Protein AF-A0A1S3IPX0-F1 (afdb_monomer)

Organism: Lingula anatina (NCBI:txid7574)

Foldseek 3Di:
DVVVVVVVVVVVVVVVVVVVVVVVVCVVPPPPDDDDDDDQADADDPPQPDPVVVVVVPDPADAADWDWADQFQPPFTWIWGWDAHPQWWIKIWIWGRDPDSPPPPDPDHHHIDTPAMDTDPFTDDPPDDPLRGWHWAEKDKDFLADDDDPVDGTGIWIWTATPQGKIWIAHPRRDTPDIDRDDGCVPVRPQKDWPHKYKDWACDDPDVPGSTDIDIDTDIDTPCPVVVVVVVVVVVPPD

Structure (mmCIF, N/CA/C/O backbone):
data_AF-A0A1S3IPX0-F1
#
_entry.id   AF-A0A1S3IPX0-F1
#
loop_
_atom_site.group_PDB
_atom_site.id
_atom_site.type_symbol
_atom_site.label_atom_id
_atom_site.label_alt_id
_atom_site.label_comp_id
_atom_site.label_asym_id
_atom_site.label_entity_id
_atom_site.label_seq_id
_atom_site.pdbx_PDB_ins_code
_atom_site.Cartn_x
_atom_site.Cartn_y
_atom_site.Cartn_z
_atom_site.occupancy
_atom_site.B_iso_or_equiv
_atom_site.auth_seq_id
_atom_site.auth_comp_id
_atom_site.auth_asym_id
_atom_site.auth_atom_id
_atom_site.pdbx_PDB_model_num
ATOM 1 N N . MET A 1 1 ? -66.872 23.534 -40.979 1.00 47.75 1 MET A N 1
ATOM 2 C CA . MET A 1 1 ? -66.062 24.351 -40.040 1.00 47.75 1 MET A CA 1
ATOM 3 C C . MET A 1 1 ? -66.130 23.905 -38.569 1.00 47.75 1 MET A C 1
ATOM 5 O O . MET A 1 1 ? -65.180 24.191 -37.859 1.00 47.75 1 MET A O 1
ATOM 9 N N . LYS A 1 2 ? -67.154 23.167 -38.094 1.00 52.28 2 LYS A N 1
ATOM 10 C CA . LYS A 1 2 ? -67.216 22.680 -36.691 1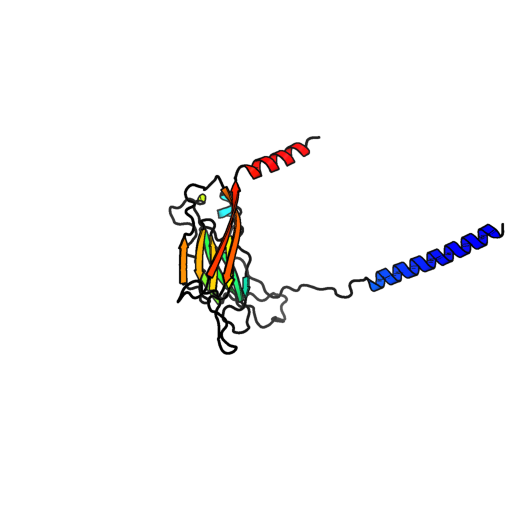.00 52.28 2 LYS A CA 1
ATOM 11 C C . LYS A 1 2 ? -66.205 21.570 -36.326 1.00 52.28 2 LYS A C 1
ATOM 13 O O . LYS A 1 2 ? -65.631 21.617 -35.249 1.00 52.28 2 LYS A O 1
ATOM 18 N N . ALA A 1 3 ? -65.907 20.642 -37.240 1.00 54.06 3 ALA A N 1
ATOM 19 C CA . ALA A 1 3 ? -65.039 19.484 -36.960 1.00 54.06 3 ALA A CA 1
ATOM 20 C C . ALA A 1 3 ? -63.542 19.821 -36.743 1.00 54.06 3 ALA A C 1
ATOM 22 O O . ALA A 1 3 ? -62.812 19.062 -36.110 1.00 54.06 3 ALA A O 1
ATOM 23 N N . ILE A 1 4 ? -63.080 20.977 -37.236 1.00 52.59 4 ILE A N 1
ATOM 24 C CA . ILE A 1 4 ? -61.683 21.427 -37.085 1.00 52.59 4 ILE A CA 1
ATOM 25 C C . ILE A 1 4 ? -61.478 22.095 -35.710 1.00 52.59 4 ILE A C 1
ATOM 27 O O . ILE A 1 4 ? -60.405 22.000 -35.122 1.00 52.59 4 ILE A O 1
ATOM 31 N N . GLY A 1 5 ? -62.522 22.718 -35.147 1.00 53.56 5 GLY A N 1
ATOM 32 C CA . GLY A 1 5 ? -62.473 23.343 -33.820 1.00 53.56 5 GLY A CA 1
ATOM 33 C C . GLY A 1 5 ? -62.418 22.331 -32.669 1.00 53.56 5 GLY A C 1
ATOM 34 O O . GLY A 1 5 ?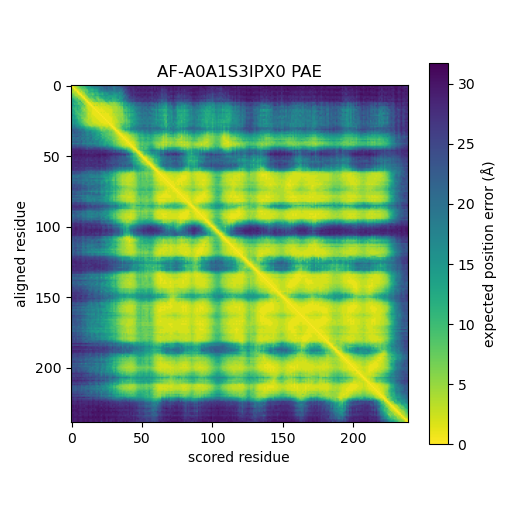 -61.662 22.528 -31.720 1.00 53.56 5 GLY A O 1
ATOM 35 N N . GLU A 1 6 ? -63.153 21.221 -32.777 1.00 55.00 6 GLU A N 1
ATOM 36 C CA . GLU A 1 6 ? -63.166 20.156 -31.757 1.00 55.00 6 GLU A CA 1
ATOM 37 C C . GLU A 1 6 ? -61.861 19.340 -31.741 1.00 55.00 6 GLU A C 1
ATOM 39 O O . GLU A 1 6 ? -61.343 18.982 -30.679 1.00 55.00 6 GLU A O 1
ATOM 44 N N . THR A 1 7 ? -61.263 19.107 -32.912 1.00 54.00 7 THR A N 1
ATOM 45 C CA . THR A 1 7 ? -59.950 18.452 -33.030 1.00 54.00 7 THR A CA 1
ATOM 46 C C . THR A 1 7 ? -58.815 19.351 -32.524 1.00 54.00 7 THR A C 1
ATOM 48 O O . THR A 1 7 ? -57.941 18.880 -31.801 1.00 54.00 7 THR A O 1
ATOM 51 N N . LEU A 1 8 ? -58.863 20.666 -32.772 1.00 52.28 8 LEU A N 1
ATOM 52 C CA . LEU A 1 8 ? -57.914 21.630 -32.189 1.00 52.28 8 LEU A CA 1
ATOM 53 C C . LEU A 1 8 ? -58.044 21.771 -30.661 1.00 52.28 8 LEU A C 1
ATOM 55 O O . LEU A 1 8 ? -57.029 21.910 -29.975 1.00 52.28 8 LEU A O 1
ATOM 59 N N . GLN A 1 9 ? -59.261 21.719 -30.105 1.00 58.41 9 GLN A N 1
ATOM 60 C CA . GLN A 1 9 ? -59.466 21.752 -28.649 1.00 58.41 9 GLN A CA 1
ATOM 61 C C . GLN A 1 9 ? -58.951 20.485 -27.959 1.00 58.41 9 GLN A C 1
ATOM 63 O O . GLN A 1 9 ? -58.259 20.573 -26.946 1.00 58.41 9 GLN A O 1
ATOM 68 N N . THR A 1 10 ? -59.225 19.307 -28.518 1.00 58.94 10 THR A N 1
ATOM 69 C CA . THR A 1 10 ? -58.768 18.032 -27.940 1.00 58.94 10 THR A CA 1
ATOM 70 C C . THR A 1 10 ? -57.251 17.848 -28.033 1.00 58.94 10 THR A C 1
ATOM 72 O O . THR A 1 10 ? -56.647 17.330 -27.091 1.00 58.94 10 THR A O 1
ATOM 75 N N . VAL A 1 11 ? -56.607 18.336 -29.102 1.00 60.22 11 VAL A N 1
ATOM 76 C CA . VAL A 1 11 ? -55.137 18.361 -29.226 1.00 60.22 11 VAL A CA 1
ATOM 77 C C . VAL A 1 11 ? -54.505 19.327 -28.216 1.00 60.22 11 VAL A C 1
ATOM 79 O O . VAL A 1 11 ? -53.510 18.970 -27.585 1.00 60.22 11 VAL A O 1
ATOM 82 N N . LYS A 1 12 ? -55.109 20.501 -27.973 1.00 68.06 12 LYS A N 1
ATOM 83 C CA . LYS A 1 12 ? -54.646 21.435 -26.928 1.00 68.06 12 LYS A CA 1
ATOM 84 C C . LYS A 1 12 ? -54.716 20.830 -25.526 1.00 68.06 12 LYS A C 1
ATOM 86 O O . LYS A 1 12 ? -53.762 20.963 -24.769 1.00 68.06 12 LYS A O 1
ATOM 91 N N . VAL A 1 13 ? -55.807 20.143 -25.182 1.00 74.69 13 VAL A N 1
ATOM 92 C CA . VAL A 1 13 ? -55.977 19.551 -23.841 1.00 74.69 13 VAL A CA 1
ATOM 93 C C . VAL A 1 13 ? -55.023 18.375 -23.621 1.00 74.69 13 VAL A C 1
ATOM 95 O O . VAL A 1 13 ? -54.378 18.305 -22.576 1.00 74.69 13 VAL A O 1
ATOM 98 N N . LYS A 1 14 ? -54.863 17.488 -24.615 1.00 75.06 14 LYS A N 1
ATOM 99 C CA . LYS A 1 14 ? -53.893 16.383 -24.536 1.00 75.06 14 LYS A CA 1
ATOM 100 C C . LYS A 1 14 ? -52.456 16.896 -24.433 1.00 75.06 14 LYS A C 1
ATOM 102 O O . LYS A 1 14 ? -51.713 16.410 -23.592 1.00 75.06 14 LYS A O 1
ATOM 107 N N 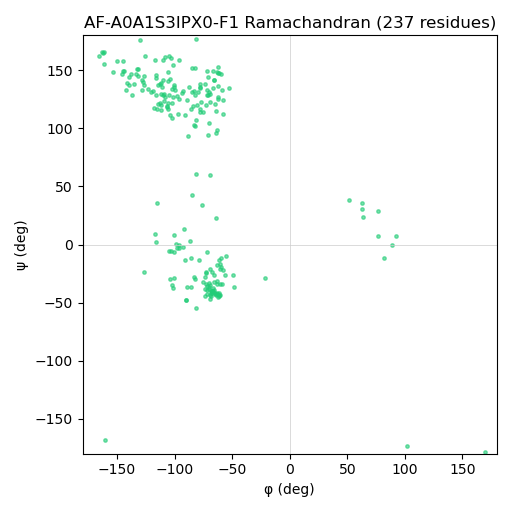. GLY A 1 15 ? -52.091 17.916 -25.215 1.00 78.81 15 GLY A N 1
ATOM 108 C CA . GLY A 1 15 ? -50.760 18.527 -25.162 1.00 78.81 15 GLY A CA 1
ATOM 109 C C . GLY A 1 15 ? -50.438 19.153 -23.802 1.00 78.81 15 GLY A C 1
ATOM 110 O O . GLY A 1 15 ? -49.347 18.944 -23.280 1.00 78.81 15 GLY A O 1
ATOM 111 N N . VAL A 1 16 ? -51.400 19.854 -23.189 1.00 83.56 16 VAL A N 1
ATOM 112 C CA . VAL A 1 16 ? -51.246 20.428 -21.839 1.00 83.56 16 VAL A CA 1
ATOM 113 C C . VAL A 1 16 ? -51.126 19.332 -20.778 1.00 83.56 16 VAL A C 1
ATOM 115 O O . VAL A 1 16 ? -50.291 19.445 -19.883 1.00 83.56 16 VAL A O 1
ATOM 118 N N . ALA A 1 17 ? -51.898 18.248 -20.894 1.00 86.12 17 ALA A N 1
ATOM 119 C CA . ALA A 1 17 ? -51.808 17.114 -19.976 1.00 86.12 17 ALA A CA 1
ATOM 120 C C . ALA A 1 17 ? -50.453 16.394 -20.074 1.00 86.12 17 ALA A C 1
ATOM 122 O O . ALA A 1 17 ? -49.855 16.073 -19.049 1.00 86.12 17 ALA A O 1
ATOM 123 N N . THR A 1 18 ? -49.929 16.189 -21.288 1.00 87.56 18 THR A N 1
ATOM 124 C CA . THR A 1 18 ? -48.598 15.602 -21.493 1.00 87.56 18 THR A CA 1
ATOM 125 C C . THR A 1 18 ? -47.495 16.511 -20.954 1.00 87.56 18 THR A C 1
ATOM 127 O O . THR A 1 18 ? -46.608 16.026 -20.262 1.00 87.56 18 THR A O 1
ATOM 130 N N . LEU A 1 19 ? -47.573 17.827 -21.184 1.00 89.88 19 LEU A N 1
ATOM 131 C CA . LEU A 1 19 ? -46.636 18.800 -20.605 1.00 89.88 19 LEU A CA 1
ATOM 132 C C . LEU A 1 19 ? -46.667 18.792 -19.073 1.00 89.88 19 LEU A C 1
ATOM 134 O O . LEU A 1 19 ? -45.612 18.791 -18.441 1.00 89.88 19 LEU A O 1
ATOM 138 N N . GLY A 1 20 ? -47.861 18.736 -18.478 1.00 92.50 20 GLY A N 1
ATOM 139 C CA . GLY A 1 20 ? -48.031 18.621 -17.031 1.00 92.50 20 GLY A CA 1
ATOM 140 C C . GLY A 1 20 ? -47.423 17.333 -16.475 1.00 92.50 20 GLY A C 1
ATOM 141 O O . GLY A 1 20 ? -46.704 17.377 -15.480 1.00 92.50 20 GLY A O 1
ATOM 142 N N . LEU A 1 21 ? -47.639 16.200 -17.151 1.00 93.25 21 LEU A N 1
ATOM 143 C CA . LEU A 1 21 ? -47.045 14.918 -16.774 1.00 93.25 21 LEU A CA 1
ATOM 144 C C . LEU A 1 21 ? -45.515 14.944 -16.899 1.00 93.25 21 LEU A C 1
ATOM 146 O O . LEU A 1 21 ? -44.827 14.493 -15.990 1.00 93.25 21 LEU A O 1
ATOM 150 N N . CYS A 1 22 ? -44.972 15.517 -17.976 1.00 91.75 22 CYS A N 1
ATOM 151 C CA . CYS A 1 22 ? -43.528 15.664 -18.160 1.00 91.75 22 CYS A CA 1
ATOM 152 C C . CYS A 1 22 ? -42.892 16.557 -17.086 1.00 91.75 22 CYS A C 1
ATOM 154 O O . CYS A 1 22 ? -41.836 16.208 -16.566 1.00 91.75 22 CYS A O 1
ATOM 156 N N . LEU A 1 23 ? -43.531 17.671 -16.712 1.00 92.19 23 LEU A N 1
ATOM 157 C CA . LEU A 1 23 ? -43.053 18.542 -15.631 1.00 92.19 23 LEU A CA 1
ATOM 158 C C . LEU A 1 23 ? -43.102 17.846 -14.269 1.00 92.19 23 LEU A C 1
ATOM 160 O O . LEU A 1 23 ? -42.177 17.988 -13.472 1.00 92.19 23 LEU A O 1
ATOM 164 N N . LEU A 1 24 ? -44.152 17.066 -14.014 1.00 92.88 24 LEU A N 1
ATOM 165 C CA . LEU A 1 24 ? -44.304 16.313 -12.774 1.00 92.88 24 LEU A CA 1
ATOM 166 C C . LEU A 1 24 ? -43.258 15.195 -12.675 1.00 92.88 24 LEU A C 1
ATOM 168 O O . LEU A 1 24 ? -42.625 15.043 -11.635 1.00 92.88 24 LEU A O 1
ATOM 172 N N . ILE A 1 25 ? -42.997 14.483 -13.773 1.00 90.88 25 ILE A N 1
ATOM 173 C CA . ILE A 1 25 ? -41.913 13.497 -13.863 1.00 90.88 25 ILE A CA 1
ATOM 174 C C . ILE A 1 25 ? -40.547 14.172 -13.671 1.00 90.88 25 ILE A C 1
ATOM 176 O O . ILE A 1 25 ? -39.742 13.676 -12.891 1.00 90.88 25 ILE A O 1
ATOM 180 N N . ALA A 1 26 ? -40.286 15.315 -14.312 1.00 89.12 26 ALA A N 1
ATOM 181 C CA . ALA A 1 26 ? -39.026 16.046 -14.154 1.00 89.12 26 ALA A CA 1
ATOM 182 C C . ALA A 1 26 ? -38.807 16.548 -12.716 1.00 89.12 26 ALA A C 1
ATOM 184 O O . ALA A 1 26 ? -37.678 16.571 -12.231 1.00 89.12 26 ALA A O 1
ATOM 185 N N . PHE A 1 27 ? -39.881 16.923 -12.021 1.00 87.81 27 PHE A N 1
ATOM 186 C CA . PHE A 1 27 ? -39.827 17.319 -10.618 1.00 87.81 27 PHE A CA 1
ATOM 187 C C . PHE A 1 27 ? -39.583 16.123 -9.686 1.00 87.81 27 PHE A C 1
ATOM 189 O O . PHE A 1 27 ? -38.766 16.224 -8.776 1.00 87.81 27 PHE A O 1
ATOM 196 N N . LEU A 1 28 ? -40.246 14.986 -9.931 1.00 87.56 28 LEU A N 1
ATOM 197 C CA . LEU A 1 28 ? -40.064 13.758 -9.147 1.00 87.56 28 LEU A CA 1
ATOM 198 C C . LEU A 1 28 ? -38.697 13.100 -9.375 1.00 87.56 28 LEU A C 1
ATOM 200 O O . LEU A 1 28 ? -38.146 12.519 -8.448 1.00 87.56 28 LEU A O 1
ATOM 204 N N . LEU A 1 29 ? -38.147 13.204 -10.588 1.00 86.88 29 LEU A N 1
ATOM 205 C CA . LEU A 1 29 ? -36.812 12.709 -10.941 1.00 86.88 29 LEU A CA 1
ATOM 206 C C . LEU A 1 29 ? -35.700 13.721 -10.643 1.00 86.88 29 LEU A C 1
ATOM 208 O O . LEU A 1 29 ? -34.538 13.460 -10.960 1.00 86.88 29 LEU A O 1
ATOM 212 N N . ARG A 1 30 ? -36.019 14.880 -10.050 1.00 83.88 30 ARG A N 1
ATOM 213 C CA . ARG A 1 30 ? -34.985 15.806 -9.597 1.00 83.88 30 ARG A CA 1
ATOM 214 C C . ARG A 1 30 ? -34.161 15.091 -8.521 1.00 83.88 30 ARG A C 1
ATOM 216 O O . ARG A 1 30 ? -34.756 14.615 -7.554 1.00 83.88 30 ARG A O 1
ATOM 223 N N . PRO A 1 31 ? -32.824 15.028 -8.644 1.00 78.94 31 PRO A N 1
ATOM 224 C CA . PRO A 1 31 ? -31.993 14.481 -7.581 1.00 78.94 31 PRO A CA 1
ATOM 225 C C . PRO A 1 31 ? -32.250 15.296 -6.309 1.00 78.94 31 PRO A C 1
ATOM 227 O O . PRO A 1 31 ? -31.983 16.499 -6.273 1.00 78.94 31 PRO A O 1
ATOM 230 N N . GLN A 1 32 ? -32.869 14.658 -5.313 1.00 69.81 32 GLN A N 1
ATOM 231 C CA . GLN A 1 32 ? -33.196 15.289 -4.032 1.00 69.81 32 GLN A CA 1
ATOM 232 C C . GLN A 1 32 ? -31.944 15.470 -3.175 1.00 69.81 32 GLN A C 1
ATOM 234 O O . GLN A 1 32 ? -31.847 16.442 -2.429 1.00 69.81 32 GLN A O 1
ATOM 239 N N . ASP A 1 33 ? -30.961 14.595 -3.369 1.00 79.62 33 ASP A N 1
ATOM 240 C CA . ASP A 1 33 ? -29.729 14.596 -2.603 1.00 79.62 33 ASP A CA 1
ATOM 241 C C . ASP A 1 33 ? -28.590 15.170 -3.443 1.00 79.62 33 ASP A C 1
ATOM 243 O O . ASP A 1 33 ? -28.140 14.585 -4.431 1.00 79.62 33 ASP A O 1
ATOM 247 N N . SER A 1 34 ? -28.118 16.352 -3.049 1.00 79.00 34 SER A N 1
ATOM 248 C CA . SER A 1 34 ? -26.842 16.884 -3.515 1.00 79.00 34 SER A CA 1
ATOM 249 C C . SER A 1 34 ? -25.779 16.582 -2.468 1.00 79.00 34 SER A C 1
ATOM 251 O O . SER A 1 34 ? -25.792 17.163 -1.381 1.00 79.00 34 SER A O 1
ATOM 253 N N . TYR A 1 35 ? -24.836 15.707 -2.796 1.00 81.25 35 TYR A N 1
ATOM 254 C CA . TYR A 1 35 ? -23.657 15.498 -1.965 1.00 81.25 35 TYR A CA 1
ATOM 255 C C . TYR A 1 35 ? -22.630 16.582 -2.274 1.00 81.25 35 TYR A C 1
ATOM 257 O O . TYR A 1 35 ? -22.282 16.814 -3.433 1.00 81.25 35 TYR A O 1
ATOM 265 N N . LYS A 1 36 ? -22.133 17.251 -1.233 1.00 82.31 36 LYS A N 1
ATOM 266 C CA . LYS A 1 36 ? -21.005 18.172 -1.348 1.00 82.31 36 LYS A CA 1
ATOM 267 C C . LYS A 1 36 ? -19.822 17.564 -0.616 1.00 82.31 36 LYS A C 1
ATOM 269 O O . LYS A 1 36 ? -19.867 17.398 0.597 1.00 82.31 36 LYS A O 1
ATOM 274 N N . LEU A 1 37 ? -18.773 17.244 -1.363 1.00 83.88 37 LEU A N 1
ATOM 275 C CA . LEU A 1 37 ? -17.505 16.844 -0.771 1.00 83.88 37 LEU A CA 1
ATOM 276 C C . LEU A 1 37 ? -16.858 18.080 -0.146 1.00 83.88 37 LEU A C 1
ATOM 278 O O . LEU A 1 37 ? -16.755 19.129 -0.787 1.00 83.88 37 LEU A O 1
ATOM 282 N N . GLN A 1 38 ? -16.459 17.959 1.115 1.00 81.12 38 GLN A N 1
ATOM 283 C CA . GLN A 1 38 ? -15.690 18.977 1.814 1.00 81.12 38 GLN A CA 1
ATOM 284 C C . GLN A 1 38 ? -14.328 18.387 2.170 1.00 81.12 38 GLN A C 1
ATOM 286 O O . GLN A 1 38 ? -14.277 17.287 2.724 1.00 81.12 38 GLN A O 1
ATOM 291 N N . PRO A 1 39 ? -13.227 19.076 1.834 1.00 82.44 39 PRO A N 1
ATOM 292 C CA . PRO A 1 39 ? -11.911 18.635 2.260 1.00 82.44 39 PRO A CA 1
ATOM 293 C C . PRO A 1 39 ? -11.841 18.653 3.790 1.00 82.44 39 PRO A C 1
ATOM 295 O O . PRO A 1 39 ? -12.314 19.597 4.420 1.00 82.44 39 PRO A O 1
ATOM 298 N N . SER A 1 40 ? -11.273 17.597 4.375 1.00 80.88 40 SER A N 1
ATOM 299 C CA . SER A 1 40 ? -11.191 17.439 5.834 1.00 80.88 40 SER A CA 1
ATOM 300 C C . SER A 1 40 ? -9.802 17.726 6.392 1.00 80.88 40 SER A C 1
ATOM 302 O O . SER A 1 40 ? -9.699 18.131 7.542 1.00 80.88 40 SER A O 1
ATOM 304 N N . TRP A 1 41 ? -8.750 17.488 5.612 1.00 85.50 41 TRP A N 1
ATOM 305 C CA . TRP A 1 41 ? -7.352 17.677 5.991 1.00 85.50 41 TRP A CA 1
ATOM 306 C C . TRP A 1 41 ? -6.492 17.748 4.728 1.00 85.50 41 TRP A C 1
ATOM 308 O O . TRP A 1 41 ? -6.951 17.406 3.634 1.00 85.50 41 TRP A O 1
ATOM 318 N N . VAL A 1 42 ? -5.255 18.214 4.875 1.00 85.25 42 VAL A N 1
ATOM 319 C CA . VAL A 1 42 ? -4.279 18.316 3.789 1.00 85.25 42 VAL A CA 1
ATOM 320 C C . VAL A 1 42 ? -2.939 17.723 4.221 1.00 85.25 42 VAL A C 1
ATOM 322 O O . VAL A 1 42 ? -2.544 17.823 5.381 1.00 85.25 42 VAL A O 1
ATOM 325 N N . LYS A 1 43 ? -2.232 17.096 3.281 1.00 83.94 43 LYS A N 1
ATOM 326 C CA . LYS A 1 43 ? -0.818 16.756 3.431 1.00 83.94 43 LYS A CA 1
ATOM 327 C C . LYS A 1 43 ? -0.039 17.569 2.418 1.00 83.94 43 LYS A C 1
ATOM 329 O O . LYS A 1 43 ? -0.301 17.460 1.221 1.00 83.94 43 LYS A O 1
ATOM 334 N N . GLU A 1 44 ? 0.890 18.381 2.899 1.00 76.00 44 GLU A N 1
ATOM 335 C CA . GLU A 1 44 ? 1.832 19.042 2.009 1.00 76.00 44 GLU A CA 1
ATOM 336 C C . GLU A 1 44 ? 2.818 18.006 1.486 1.00 76.00 44 GLU A C 1
ATOM 338 O O . GLU A 1 44 ? 3.340 17.171 2.227 1.00 76.00 44 GLU A O 1
ATOM 343 N N . ARG A 1 45 ? 3.025 18.044 0.178 1.00 67.88 45 ARG A N 1
ATOM 344 C CA . ARG A 1 45 ? 4.079 17.297 -0.486 1.00 67.88 45 ARG A CA 1
ATOM 345 C C . ARG A 1 45 ? 5.355 18.125 -0.359 1.00 67.88 45 ARG A C 1
ATOM 347 O O . ARG A 1 45 ? 5.293 19.330 -0.597 1.00 67.88 45 ARG A O 1
ATOM 354 N N . SER A 1 46 ? 6.478 17.537 0.048 1.00 58.25 46 SER A N 1
ATOM 355 C CA . SER A 1 46 ? 7.707 18.316 0.222 1.00 58.25 46 SER A CA 1
ATOM 356 C C . SER A 1 46 ? 8.153 18.852 -1.141 1.00 58.25 46 SER A C 1
ATOM 358 O O . SER A 1 46 ? 8.397 18.082 -2.062 1.00 58.25 46 SER A O 1
ATOM 360 N N . GLU A 1 47 ? 8.272 20.173 -1.295 1.00 49.78 47 GLU A N 1
ATOM 361 C CA . GLU A 1 47 ? 8.623 20.828 -2.571 1.00 49.78 47 GLU A CA 1
ATOM 362 C C . GLU A 1 47 ? 10.008 20.426 -3.122 1.00 49.78 47 GLU A C 1
ATOM 364 O O . GLU A 1 47 ? 10.297 20.663 -4.291 1.00 49.78 47 GLU A O 1
ATOM 369 N N . SER A 1 48 ? 10.862 19.773 -2.321 1.00 48.97 48 SER A N 1
ATOM 370 C CA . SER A 1 48 ? 12.138 19.205 -2.800 1.00 48.97 48 SER A CA 1
ATOM 371 C C . SER A 1 48 ? 11.976 17.956 -3.685 1.00 48.97 48 SER A C 1
ATOM 373 O O . SER A 1 48 ? 12.956 17.448 -4.227 1.00 48.97 48 SER A O 1
ATOM 375 N N . GLU A 1 49 ? 10.748 17.449 -3.813 1.00 48.88 49 GLU A N 1
ATOM 376 C CA . GLU A 1 49 ? 10.344 16.290 -4.613 1.00 48.88 49 GLU A CA 1
ATOM 377 C C . GLU A 1 49 ? 10.075 16.666 -6.080 1.00 48.88 49 GLU A C 1
ATOM 379 O O . GLU A 1 49 ? 9.074 16.247 -6.669 1.00 48.88 49 GLU A O 1
ATOM 384 N N . THR A 1 50 ? 10.917 17.503 -6.692 1.00 47.28 50 THR A N 1
ATOM 385 C CA . THR A 1 50 ? 10.718 17.850 -8.095 1.00 47.28 50 THR A CA 1
ATOM 386 C C . THR A 1 50 ? 10.869 16.605 -8.967 1.00 47.28 50 THR A C 1
ATOM 388 O O . THR A 1 50 ? 11.941 16.022 -9.124 1.00 47.28 50 THR A O 1
ATOM 391 N N . GLN A 1 51 ? 9.738 16.262 -9.580 1.00 49.75 51 GLN A N 1
ATOM 392 C CA . GLN A 1 51 ? 9.524 15.578 -10.851 1.00 49.75 51 GLN A CA 1
ATOM 393 C C . GLN A 1 51 ? 10.722 15.639 -11.840 1.00 49.75 51 GLN A C 1
ATOM 395 O O . GLN A 1 51 ? 10.942 14.691 -12.588 1.00 49.75 51 GLN A O 1
ATOM 400 N N . GLU A 1 52 ? 11.550 16.690 -11.792 1.00 50.53 52 GLU A N 1
ATOM 401 C CA . GLU A 1 52 ? 12.797 16.879 -12.549 1.00 50.53 52 GLU A CA 1
ATOM 402 C C . GLU A 1 52 ? 13.765 15.677 -12.525 1.00 50.53 52 GLU A C 1
ATOM 404 O O . GLU A 1 52 ? 14.375 15.378 -13.554 1.00 50.53 52 GLU A O 1
ATOM 409 N N . ASP A 1 53 ? 13.882 14.940 -11.411 1.00 52.44 53 ASP A N 1
ATOM 410 C CA . ASP A 1 53 ? 14.767 13.761 -11.332 1.00 52.44 53 ASP A CA 1
ATOM 411 C C . ASP A 1 53 ? 14.221 12.543 -12.115 1.00 52.44 53 ASP A C 1
ATOM 413 O O . ASP A 1 53 ? 15.001 11.685 -12.537 1.00 52.44 53 ASP A O 1
ATOM 417 N N . PHE A 1 54 ? 12.900 12.451 -12.328 1.00 52.50 54 PHE A N 1
ATOM 418 C CA . PHE A 1 54 ? 12.240 11.342 -13.039 1.00 52.50 54 PHE A CA 1
ATOM 419 C C . PHE A 1 54 ? 11.851 11.699 -14.483 1.00 52.50 54 PHE A C 1
ATOM 421 O O . PHE A 1 54 ? 12.004 10.857 -15.374 1.00 52.50 54 PHE A O 1
ATOM 428 N N . ASP A 1 55 ? 11.457 12.949 -14.741 1.00 49.12 55 ASP A N 1
ATOM 429 C CA . ASP A 1 55 ? 11.169 13.480 -16.081 1.00 49.12 55 ASP A CA 1
ATOM 430 C C . ASP A 1 55 ? 12.396 13.404 -16.994 1.00 49.12 55 ASP A C 1
ATOM 432 O O . ASP A 1 55 ? 12.277 13.094 -18.180 1.00 49.12 55 ASP A O 1
ATOM 436 N N . ALA A 1 56 ? 13.600 13.584 -16.436 1.00 47.66 56 ALA A N 1
ATOM 437 C CA . ALA A 1 56 ? 14.858 13.422 -17.164 1.00 47.66 56 ALA A CA 1
ATOM 438 C C . ALA A 1 56 ? 15.057 12.005 -17.746 1.00 47.66 56 ALA A C 1
ATOM 440 O O . ALA A 1 56 ? 15.862 11.823 -18.663 1.00 47.66 56 ALA A O 1
ATOM 441 N N . TYR A 1 57 ? 14.334 11.003 -17.230 1.00 48.44 57 TYR A N 1
ATOM 442 C CA . TYR A 1 57 ? 14.441 9.603 -17.646 1.00 48.44 57 TYR A CA 1
ATOM 443 C C . TYR A 1 57 ? 13.168 9.039 -18.289 1.00 48.44 57 TYR A C 1
ATOM 445 O O . TYR A 1 57 ? 13.181 7.869 -18.672 1.00 48.44 57 TYR A O 1
ATOM 453 N N . ASN A 1 58 ? 12.115 9.850 -18.463 1.00 49.44 58 ASN A N 1
ATOM 454 C CA . ASN A 1 58 ? 10.860 9.458 -19.117 1.00 49.44 58 ASN A CA 1
ATOM 455 C C . ASN A 1 58 ? 10.251 8.160 -18.537 1.00 49.44 58 ASN A C 1
ATOM 457 O O . ASN A 1 58 ? 9.777 7.298 -19.278 1.00 49.44 58 ASN A O 1
ATOM 461 N N . ILE A 1 59 ? 10.341 7.979 -17.212 1.00 54.34 59 ILE A N 1
ATOM 462 C CA . ILE A 1 59 ? 9.748 6.835 -16.508 1.00 54.34 59 ILE A CA 1
ATOM 463 C C . ILE A 1 59 ? 8.472 7.327 -15.834 1.00 54.34 59 ILE A C 1
ATOM 465 O O . ILE A 1 59 ? 8.542 8.045 -14.839 1.00 54.34 59 ILE A O 1
ATOM 469 N N . ASP A 1 60 ? 7.319 6.912 -16.353 1.00 58.41 60 ASP A N 1
ATOM 470 C CA . ASP A 1 60 ? 6.036 7.130 -15.686 1.00 58.41 60 ASP A CA 1
ATOM 471 C C . ASP A 1 60 ? 5.956 6.215 -14.453 1.00 58.41 60 ASP A C 1
ATOM 473 O O . ASP A 1 60 ? 5.677 5.015 -14.542 1.00 58.41 60 ASP A O 1
ATOM 477 N N . ILE A 1 61 ? 6.335 6.750 -13.290 1.00 67.25 61 ILE A N 1
ATOM 478 C CA . ILE A 1 61 ? 6.261 6.029 -12.020 1.00 67.25 61 ILE A CA 1
ATOM 479 C C . ILE A 1 61 ? 4.888 6.267 -11.411 1.00 67.25 61 ILE A C 1
ATOM 481 O O . ILE A 1 61 ? 4.672 7.204 -10.640 1.00 67.25 61 ILE A O 1
ATOM 485 N N . GLN A 1 62 ? 3.970 5.354 -11.704 1.00 77.94 62 GLN A N 1
ATOM 486 C CA . GLN A 1 62 ? 2.701 5.298 -11.000 1.00 77.94 62 GLN A CA 1
ATOM 487 C C . GLN A 1 62 ? 2.879 4.532 -9.683 1.00 77.94 62 GLN A C 1
ATOM 489 O O . GLN A 1 62 ? 2.987 3.305 -9.656 1.00 77.94 62 GLN A O 1
ATOM 494 N N . LEU A 1 63 ? 2.944 5.275 -8.576 1.00 87.88 63 LEU A N 1
ATOM 495 C CA . LEU A 1 63 ? 2.948 4.694 -7.234 1.00 87.88 63 LEU A CA 1
ATOM 496 C C . LEU A 1 63 ? 1.593 4.028 -6.941 1.00 87.88 63 LEU A C 1
ATOM 498 O O . LEU A 1 63 ? 0.562 4.491 -7.439 1.00 87.88 63 LEU A O 1
ATOM 502 N N . PRO A 1 64 ? 1.564 2.959 -6.124 1.00 92.12 64 PRO A N 1
ATOM 503 C CA . PRO A 1 64 ? 0.310 2.331 -5.747 1.00 92.12 64 PRO A CA 1
ATOM 504 C C . PRO A 1 64 ? -0.587 3.324 -4.992 1.00 92.12 64 PRO A C 1
ATOM 506 O O . PRO A 1 64 ? -0.082 4.185 -4.263 1.00 92.12 64 PRO A O 1
ATOM 509 N N . PRO A 1 65 ? -1.918 3.206 -5.143 1.00 92.69 65 PRO A N 1
ATOM 510 C CA . PRO A 1 65 ? -2.851 4.080 -4.451 1.00 92.69 65 PRO A CA 1
ATOM 511 C C . PRO A 1 65 ? -2.728 3.921 -2.926 1.00 92.69 65 PRO A C 1
ATOM 513 O O . PRO A 1 65 ? -2.358 2.842 -2.448 1.00 92.69 65 PRO A O 1
ATOM 516 N N . PRO A 1 66 ? -3.061 4.968 -2.151 1.00 94.19 66 PRO A N 1
ATOM 517 C CA . PRO A 1 66 ? -3.079 4.876 -0.699 1.00 94.19 66 PRO A CA 1
ATOM 518 C C . PRO A 1 66 ? -4.120 3.852 -0.235 1.00 94.19 66 PRO A C 1
ATOM 520 O O . PRO A 1 66 ? -5.179 3.696 -0.848 1.00 94.19 66 PRO A O 1
ATOM 523 N N . VAL A 1 67 ? -3.829 3.178 0.873 1.00 95.69 67 VAL A N 1
ATOM 524 C CA . VAL A 1 67 ? -4.728 2.213 1.511 1.00 95.69 67 VAL A CA 1
ATOM 525 C C . VAL A 1 67 ? -5.235 2.811 2.814 1.00 95.69 67 VAL A C 1
ATOM 527 O O . VAL A 1 67 ? -4.447 3.284 3.626 1.00 95.69 67 VAL A O 1
ATOM 530 N N . ILE A 1 68 ? -6.552 2.792 3.011 1.00 95.25 68 ILE A N 1
ATOM 531 C CA . ILE A 1 68 ? -7.197 3.258 4.241 1.00 95.25 68 ILE A CA 1
ATOM 532 C C . ILE A 1 68 ? -7.666 2.028 5.002 1.00 95.25 68 ILE A C 1
ATOM 534 O O . ILE A 1 68 ? -8.475 1.258 4.481 1.00 95.25 68 ILE A O 1
ATOM 538 N N . THR A 1 69 ? -7.144 1.825 6.204 1.00 94.88 69 THR A N 1
ATOM 539 C CA . THR A 1 69 ? -7.474 0.651 7.008 1.00 94.88 69 THR A CA 1
ATOM 540 C C . THR A 1 69 ? -7.123 0.869 8.471 1.00 94.88 69 THR A C 1
ATOM 542 O O . THR A 1 69 ? -6.209 1.622 8.767 1.00 94.88 69 THR A O 1
ATOM 545 N N . ASP A 1 70 ? -7.798 0.149 9.358 1.00 94.50 70 ASP A N 1
ATOM 546 C CA . ASP A 1 70 ? -7.418 -0.010 10.761 1.00 94.50 70 ASP A CA 1
ATOM 547 C C . ASP A 1 70 ? -6.342 -1.109 10.878 1.00 94.50 70 ASP A C 1
ATOM 549 O O . ASP A 1 70 ? -6.624 -2.310 10.723 1.00 94.50 70 ASP A O 1
ATOM 553 N N . LEU A 1 71 ? -5.082 -0.698 11.038 1.00 94.88 71 LEU A N 1
ATOM 554 C CA . LEU A 1 71 ? -3.930 -1.604 11.098 1.00 94.88 71 LEU A CA 1
ATOM 555 C C . LEU A 1 71 ? -3.825 -2.336 12.439 1.00 94.88 71 LEU A C 1
ATOM 557 O O . LEU A 1 71 ? -3.350 -3.478 12.472 1.00 94.88 71 LEU A O 1
ATOM 561 N N . GLU A 1 72 ? -4.245 -1.696 13.530 1.00 92.50 72 GLU A N 1
ATOM 562 C CA . GLU A 1 72 ? -4.077 -2.198 14.899 1.00 92.50 72 GLU A CA 1
ATOM 563 C C . GLU A 1 72 ? -5.334 -2.851 15.483 1.00 92.50 72 GLU A C 1
ATOM 565 O O . GLU A 1 72 ? -5.255 -3.486 16.538 1.00 92.50 72 GLU A O 1
ATOM 570 N N . SER A 1 73 ? -6.455 -2.781 14.764 1.00 90.88 73 SER A N 1
ATOM 571 C CA . SER A 1 73 ? -7.779 -3.219 15.201 1.00 90.88 73 SER A CA 1
ATOM 572 C C . SER A 1 73 ? -8.301 -2.435 16.416 1.00 90.88 73 SER A C 1
ATOM 574 O O . SER A 1 73 ? -8.967 -3.020 17.278 1.00 90.88 73 SER A O 1
ATOM 576 N N . ASP A 1 74 ? -7.999 -1.136 16.505 1.00 89.75 74 ASP A N 1
ATOM 577 C CA . ASP A 1 74 ? -8.461 -0.239 17.578 1.00 89.75 74 ASP A CA 1
ATOM 578 C C . ASP A 1 74 ? -9.716 0.578 17.203 1.00 89.75 74 ASP A C 1
ATOM 580 O O . ASP A 1 74 ? -10.287 1.272 18.049 1.00 89.75 74 ASP A O 1
ATOM 584 N N . GLY A 1 75 ? -10.202 0.433 15.968 1.00 89.25 75 GLY A N 1
ATOM 585 C CA . GLY A 1 75 ? -11.359 1.140 15.426 1.00 89.25 75 GLY A CA 1
ATOM 586 C C . GLY A 1 75 ? -11.027 2.478 14.765 1.00 89.25 75 GLY A C 1
ATOM 587 O O . GLY A 1 75 ? -11.944 3.126 14.251 1.00 89.25 75 GLY A O 1
ATOM 588 N N . VAL A 1 76 ? -9.758 2.894 14.746 1.00 89.94 76 VAL A N 1
ATOM 589 C CA . VAL A 1 76 ? -9.296 4.110 14.074 1.00 89.94 76 VAL A CA 1
ATOM 590 C C . VAL A 1 76 ? -8.622 3.720 12.763 1.00 89.94 76 VAL A C 1
ATOM 592 O O . VAL A 1 76 ? -7.662 2.963 12.731 1.00 89.94 76 VAL A O 1
ATOM 595 N N . ASN A 1 77 ? -9.128 4.241 11.646 1.00 91.62 77 ASN A N 1
ATOM 596 C CA . ASN A 1 77 ? -8.489 4.000 10.356 1.00 91.62 77 ASN A CA 1
ATOM 597 C C . ASN A 1 77 ? -7.254 4.887 10.199 1.00 91.62 77 ASN A C 1
ATOM 599 O O . ASN A 1 77 ? -7.328 6.104 10.377 1.00 91.62 77 ASN A O 1
ATOM 603 N N . GLU A 1 78 ? -6.161 4.301 9.737 1.00 93.56 78 GLU A N 1
ATOM 604 C CA . GLU A 1 78 ? -4.993 5.030 9.269 1.00 93.56 78 GLU A CA 1
ATOM 605 C C . GLU A 1 78 ? -4.928 5.060 7.742 1.00 93.56 78 GLU A C 1
ATOM 607 O O . GLU A 1 78 ? -5.547 4.255 7.037 1.00 93.56 78 GLU A O 1
ATOM 612 N N . VAL A 1 79 ? -4.155 6.009 7.213 1.00 94.75 79 VAL A N 1
ATOM 613 C CA . VAL A 1 79 ? -3.851 6.075 5.780 1.00 94.75 79 VAL A CA 1
ATOM 614 C C . VAL A 1 79 ? -2.418 5.621 5.564 1.00 94.75 79 VAL A C 1
ATOM 616 O O . VAL A 1 79 ? -1.479 6.267 6.020 1.00 94.75 79 VAL A O 1
ATOM 619 N N . VAL A 1 80 ? -2.250 4.524 4.836 1.00 96.19 80 VAL A N 1
ATOM 620 C CA . VAL A 1 80 ? -0.952 4.005 4.411 1.00 96.19 80 VAL A CA 1
ATOM 621 C C . VAL A 1 80 ? -0.676 4.488 3.000 1.00 96.19 80 VAL A C 1
ATOM 623 O O . VAL A 1 80 ? -1.480 4.263 2.092 1.00 96.19 80 VAL A O 1
ATOM 626 N N . LEU A 1 81 ? 0.461 5.139 2.791 1.00 94.31 81 LEU A N 1
ATOM 627 C CA . LEU A 1 81 ? 0.839 5.634 1.474 1.00 94.31 81 LEU A CA 1
ATOM 628 C C . LEU A 1 81 ? 2.341 5.546 1.249 1.00 94.31 81 LEU A C 1
ATOM 630 O O . LEU A 1 81 ? 3.137 5.500 2.185 1.00 94.31 81 LEU A O 1
ATOM 634 N N . ILE A 1 82 ? 2.707 5.535 -0.026 1.00 92.31 82 ILE A N 1
ATOM 635 C CA . ILE A 1 82 ? 4.094 5.531 -0.462 1.00 92.31 82 ILE A CA 1
ATOM 636 C C . ILE A 1 82 ? 4.403 6.880 -1.095 1.00 92.31 82 ILE A C 1
ATOM 638 O O . ILE A 1 82 ? 3.694 7.311 -2.005 1.00 92.31 82 ILE A O 1
ATOM 642 N N . LEU A 1 83 ? 5.480 7.513 -0.641 1.00 87.94 83 LEU A N 1
ATOM 643 C CA . LEU A 1 83 ? 6.076 8.678 -1.283 1.00 87.94 83 LEU A CA 1
ATOM 644 C C . LEU A 1 83 ? 7.417 8.314 -1.910 1.00 87.94 83 LEU A C 1
ATOM 646 O O . LEU A 1 83 ? 8.057 7.324 -1.551 1.00 87.94 83 LEU A O 1
ATOM 650 N N . HIS A 1 84 ? 7.838 9.124 -2.871 1.00 80.19 84 HIS A N 1
ATOM 651 C CA . HIS A 1 84 ? 9.205 9.111 -3.365 1.00 80.19 84 HIS A CA 1
ATOM 652 C C . HIS A 1 84 ? 9.920 10.341 -2.814 1.00 80.19 84 HIS A C 1
ATOM 654 O O . HIS A 1 84 ? 9.344 11.424 -2.778 1.00 80.19 84 HIS A O 1
ATOM 660 N N . ASN A 1 85 ? 11.177 10.172 -2.427 1.00 72.12 85 ASN A N 1
ATOM 661 C CA . ASN A 1 85 ? 12.010 11.257 -1.930 1.00 72.12 85 ASN A CA 1
ATOM 662 C C . ASN A 1 85 ? 13.083 11.619 -2.958 1.00 72.12 85 ASN A C 1
ATOM 664 O O . ASN A 1 85 ? 13.446 10.814 -3.828 1.00 72.12 85 ASN A O 1
ATOM 668 N N . SER A 1 86 ? 13.640 12.820 -2.806 1.00 64.00 86 SER A N 1
ATOM 669 C CA . SER A 1 86 ? 14.801 13.269 -3.571 1.00 64.00 86 SER A CA 1
ATOM 670 C C . SER A 1 86 ? 15.947 12.249 -3.469 1.00 64.00 86 SER A C 1
ATOM 672 O O . SER A 1 86 ? 16.237 11.688 -2.409 1.00 64.00 86 SER A O 1
ATOM 674 N N . GLY A 1 87 ? 16.571 11.927 -4.606 1.00 66.25 87 GLY A N 1
ATOM 675 C CA . GLY A 1 87 ? 17.609 10.891 -4.685 1.00 66.25 87 GLY A CA 1
ATOM 676 C C . GLY A 1 87 ? 17.120 9.476 -5.027 1.00 66.25 87 GLY A C 1
ATOM 677 O O . GLY A 1 87 ? 17.930 8.543 -5.024 1.00 66.25 87 GLY A O 1
ATOM 678 N N . GLY A 1 88 ? 15.840 9.300 -5.373 1.00 72.38 88 GLY A N 1
ATOM 679 C CA . GLY A 1 88 ? 15.300 8.038 -5.896 1.00 72.38 88 GLY A CA 1
ATOM 680 C C . GLY A 1 88 ? 15.070 6.968 -4.828 1.00 72.38 88 GLY A C 1
ATOM 681 O O . GLY A 1 88 ? 15.199 5.773 -5.114 1.00 72.38 88 GLY A O 1
ATOM 682 N N . GLN A 1 89 ? 14.792 7.396 -3.596 1.00 82.19 89 GLN A N 1
ATOM 683 C CA . GLN A 1 89 ? 14.347 6.543 -2.493 1.00 82.19 89 GLN A CA 1
ATOM 684 C C . GLN A 1 89 ? 12.823 6.584 -2.383 1.00 82.19 89 GLN A C 1
ATOM 686 O O . GLN A 1 89 ? 12.186 7.518 -2.867 1.00 82.19 89 GLN A O 1
ATOM 691 N N . PHE A 1 90 ? 12.246 5.571 -1.742 1.00 88.12 90 PHE A N 1
ATOM 692 C CA . PHE A 1 90 ? 10.812 5.510 -1.492 1.00 88.12 90 PHE A CA 1
ATOM 693 C C . PHE A 1 90 ? 10.555 5.369 0.003 1.00 88.12 90 PHE A C 1
ATOM 695 O O . PHE A 1 90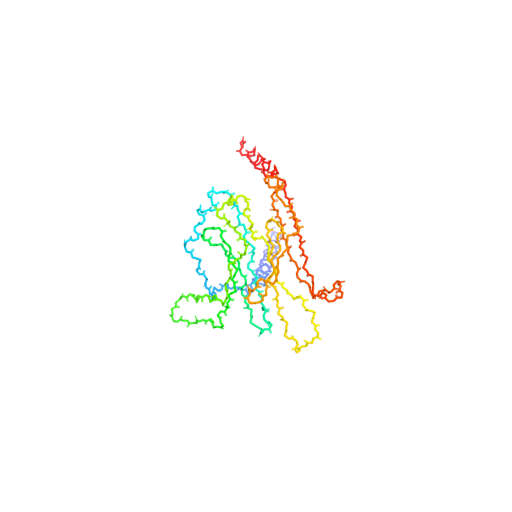 ? 11.167 4.518 0.657 1.00 88.12 90 PHE A O 1
ATOM 702 N N . ASN A 1 91 ? 9.614 6.156 0.510 1.00 91.62 91 ASN A N 1
ATOM 703 C CA . ASN A 1 91 ? 9.218 6.166 1.907 1.00 91.62 91 ASN A CA 1
ATOM 704 C C . ASN A 1 91 ? 7.812 5.594 2.039 1.00 91.62 91 ASN A C 1
ATOM 706 O O . ASN A 1 91 ? 6.924 5.895 1.243 1.00 91.62 91 ASN A O 1
ATOM 710 N N . LEU A 1 92 ? 7.636 4.726 3.026 1.00 95.12 92 LEU A N 1
ATOM 711 C CA . LEU A 1 92 ? 6.346 4.201 3.438 1.00 95.12 92 LEU A CA 1
ATOM 712 C C . LEU A 1 92 ? 5.925 4.951 4.697 1.00 95.12 92 LEU A C 1
ATOM 714 O O . LEU A 1 92 ? 6.677 4.996 5.670 1.00 95.12 92 LEU A O 1
ATOM 718 N N . GLU A 1 93 ? 4.726 5.516 4.670 1.00 94.94 93 GLU A N 1
ATOM 719 C CA . GLU A 1 93 ? 4.195 6.321 5.761 1.00 94.94 93 GLU A CA 1
ATOM 720 C C . GLU A 1 93 ? 2.822 5.832 6.212 1.00 94.94 93 GLU A C 1
ATOM 722 O O . GLU A 1 93 ? 1.993 5.415 5.398 1.00 94.94 93 GLU A O 1
ATOM 727 N N . ILE A 1 94 ? 2.585 5.940 7.520 1.00 95.56 94 ILE A N 1
ATOM 728 C CA . ILE A 1 94 ? 1.280 5.768 8.157 1.00 95.56 94 ILE A CA 1
ATOM 729 C C . ILE A 1 94 ? 0.849 7.132 8.678 1.00 95.56 94 ILE A C 1
ATOM 731 O O . ILE A 1 94 ? 1.520 7.719 9.529 1.00 95.56 94 ILE A O 1
ATOM 735 N N . LEU A 1 95 ? -0.284 7.620 8.188 1.00 93.38 95 LEU A N 1
ATOM 736 C CA . LEU A 1 95 ? -0.890 8.866 8.631 1.00 93.38 95 LEU A CA 1
ATOM 737 C C . LEU A 1 95 ? -2.035 8.596 9.601 1.00 93.38 95 LEU A C 1
ATOM 739 O O . LEU A 1 95 ? -2.885 7.742 9.335 1.00 93.38 95 LEU A O 1
ATOM 743 N N . ALA A 1 96 ? -2.098 9.382 10.672 1.00 88.56 96 ALA A N 1
ATOM 744 C CA . ALA A 1 96 ? -3.245 9.404 11.566 1.00 88.56 96 ALA A CA 1
ATOM 745 C C . ALA A 1 96 ? -4.256 10.445 11.072 1.00 88.56 96 ALA A C 1
ATOM 747 O O . ALA A 1 96 ? -3.919 11.618 10.890 1.00 88.56 96 ALA A O 1
ATOM 748 N N . THR A 1 97 ? -5.506 10.033 10.843 1.00 80.94 97 THR A N 1
ATOM 749 C CA . THR A 1 97 ? -6.559 10.995 10.509 1.00 80.94 97 THR A CA 1
ATOM 750 C C . THR A 1 97 ? -6.901 11.826 11.746 1.00 80.94 97 THR A C 1
ATOM 752 O O . THR A 1 97 ? -7.185 11.236 12.789 1.00 80.94 97 THR A O 1
ATOM 755 N N . PRO A 1 98 ? -6.920 13.166 11.663 1.00 74.94 98 PRO A N 1
ATOM 756 C CA . PRO A 1 98 ? -7.268 13.997 12.809 1.00 74.94 98 PRO A CA 1
ATOM 757 C C . PRO A 1 98 ? -8.710 13.716 13.260 1.00 74.94 98 PRO A C 1
ATOM 759 O O . PRO A 1 98 ? -9.646 13.816 12.469 1.00 74.94 98 PRO A O 1
ATOM 762 N N . GLU A 1 99 ? -8.889 13.376 14.541 1.00 67.50 99 GLU A N 1
ATOM 763 C CA . GLU A 1 99 ? -10.187 12.978 15.121 1.00 67.50 99 GLU A CA 1
ATOM 764 C C . GLU A 1 99 ? -11.209 14.118 15.170 1.00 67.50 99 GLU A C 1
ATOM 766 O O . GLU A 1 99 ? -12.419 13.892 15.214 1.00 67.50 99 GLU A O 1
ATOM 771 N N . THR A 1 100 ? -10.733 15.361 15.163 1.00 62.47 100 THR A N 1
ATOM 772 C CA . THR A 1 100 ? -11.597 16.535 15.180 1.00 62.47 100 THR A CA 1
ATOM 773 C C . THR A 1 100 ? -11.534 17.228 13.824 1.00 62.47 100 THR A C 1
ATOM 775 O O . THR A 1 100 ? -10.450 17.637 13.399 1.00 62.47 100 THR A O 1
ATOM 778 N N . PRO A 1 101 ? -12.674 17.425 13.130 1.00 57.19 101 PRO A N 1
ATOM 779 C CA . PRO A 1 101 ? -12.745 18.461 12.119 1.00 57.19 101 PRO A CA 1
ATOM 780 C C . PRO A 1 101 ? -12.552 19.759 12.890 1.00 57.19 101 PRO A C 1
ATOM 782 O O . PRO A 1 101 ? -13.474 20.239 13.551 1.00 57.19 101 PRO A O 1
ATOM 785 N N . VAL A 1 102 ? -11.318 20.261 12.919 1.00 54.66 102 VAL A N 1
ATOM 786 C CA . VAL A 1 102 ? -11.015 21.503 13.608 1.00 54.66 102 VAL A CA 1
ATOM 787 C C . VAL A 1 102 ? -11.819 22.562 12.871 1.00 54.66 102 VAL A C 1
ATOM 789 O O . VAL A 1 102 ? -11.445 23.029 11.800 1.00 54.66 102 VAL A O 1
ATOM 792 N N . ALA A 1 103 ? -12.972 22.916 13.432 1.00 52.16 103 ALA A N 1
ATOM 793 C CA . ALA A 1 103 ? -13.684 24.138 13.123 1.00 52.16 103 ALA A CA 1
ATOM 794 C C . ALA A 1 103 ? -12.839 25.286 13.686 1.00 52.16 103 ALA A C 1
ATOM 796 O O . ALA A 1 103 ? -13.241 25.995 14.607 1.00 52.16 103 ALA A O 1
ATOM 797 N N . SER A 1 104 ? -11.600 25.409 13.209 1.00 51.31 104 SER A N 1
ATOM 798 C CA . SER A 1 104 ? -10.767 26.541 13.528 1.00 51.31 104 SER A CA 1
ATOM 799 C C . SER A 1 104 ? -11.411 27.744 12.874 1.00 51.31 104 SER A C 1
ATOM 801 O O . SER A 1 104 ? -11.824 27.741 11.718 1.00 51.31 104 SER A O 1
ATOM 803 N N . VAL A 1 105 ? -11.474 28.802 13.658 1.00 54.31 105 VAL A N 1
ATOM 804 C CA . VAL A 1 105 ? -11.930 30.142 13.303 1.00 54.31 105 VAL A CA 1
ATOM 805 C C . VAL A 1 105 ? -11.156 30.717 12.090 1.00 54.31 105 VAL A C 1
ATOM 807 O O . VAL A 1 105 ? -11.567 31.721 11.514 1.00 54.31 105 VAL A O 1
ATOM 810 N N . GLN A 1 106 ? -10.076 30.054 11.650 1.00 55.03 106 GLN A N 1
ATOM 811 C CA . GLN A 1 106 ? -9.383 30.254 10.379 1.00 55.03 106 GLN A CA 1
ATOM 812 C C . GLN A 1 106 ? -9.741 29.164 9.347 1.00 55.03 106 GLN A C 1
ATOM 814 O O . GLN A 1 106 ? -9.692 27.975 9.646 1.00 55.03 106 GLN A O 1
ATOM 819 N N . GLN A 1 107 ? -10.039 29.584 8.113 1.00 60.62 107 GLN A N 1
ATOM 820 C CA . GLN A 1 107 ? -10.444 28.786 6.936 1.00 60.62 107 GLN A CA 1
ATOM 821 C C . GLN A 1 107 ? -9.378 27.798 6.396 1.00 60.62 107 GLN A C 1
ATOM 823 O O . GLN A 1 107 ? -9.404 27.442 5.219 1.00 60.62 107 GLN A O 1
ATOM 828 N N . THR A 1 108 ? -8.412 27.381 7.208 1.00 70.25 108 THR A N 1
ATOM 829 C CA . THR A 1 108 ? -7.288 26.532 6.796 1.00 70.25 108 THR A CA 1
ATOM 830 C C . THR A 1 108 ? -7.547 25.080 7.172 1.00 70.25 108 THR A C 1
ATOM 832 O O . THR A 1 108 ? -7.944 24.793 8.299 1.00 70.25 108 THR A O 1
ATOM 835 N N . LEU A 1 109 ? -7.319 24.165 6.229 1.00 76.06 109 LEU A N 1
ATOM 836 C CA . LEU A 1 109 ? -7.449 22.729 6.470 1.00 76.06 109 LEU A CA 1
ATOM 837 C C . LEU A 1 109 ? -6.397 22.252 7.482 1.00 76.06 109 LEU A C 1
ATOM 839 O O . LEU A 1 109 ? -5.256 22.708 7.406 1.00 76.06 109 LEU A O 1
ATOM 843 N N . PRO A 1 110 ? -6.739 21.330 8.399 1.00 81.81 110 PRO A N 1
ATOM 844 C CA . PRO A 1 110 ? -5.757 20.761 9.310 1.00 81.81 110 PRO A CA 1
ATOM 845 C C . PRO A 1 110 ? -4.726 19.932 8.535 1.00 81.81 110 PRO A C 1
ATOM 847 O O . PRO A 1 110 ? -5.070 19.216 7.588 1.00 81.81 110 PRO A O 1
ATOM 850 N N . HIS A 1 111 ? -3.465 20.021 8.954 1.00 82.12 111 HIS A N 1
ATOM 851 C CA . HIS A 1 111 ? -2.402 19.178 8.419 1.00 82.12 111 HIS A CA 1
ATOM 852 C C . HIS A 1 111 ? -2.483 17.787 9.041 1.00 82.12 111 HIS A C 1
ATOM 854 O O . HIS A 1 111 ? -2.679 17.653 10.249 1.00 82.12 111 HIS A O 1
ATOM 860 N N . VAL A 1 112 ? -2.352 16.757 8.210 1.00 86.12 112 VAL A N 1
ATOM 861 C CA . VAL A 1 112 ? -2.341 15.372 8.685 1.00 86.12 112 VAL A CA 1
ATOM 862 C C . VAL A 1 112 ? -1.019 15.051 9.385 1.00 86.12 112 VAL A C 1
ATOM 864 O O . VAL A 1 112 ? 0.052 15.442 8.919 1.00 86.12 112 VAL A O 1
ATOM 867 N N . GLU A 1 113 ? -1.095 14.334 10.504 1.00 87.06 113 GLU A N 1
ATOM 868 C CA . GLU A 1 113 ? 0.081 13.912 11.261 1.00 87.06 113 GLU A CA 1
ATOM 869 C C . GLU A 1 113 ? 0.650 12.607 10.689 1.00 87.06 113 GLU A C 1
ATOM 871 O O . GLU A 1 113 ? -0.074 11.630 10.468 1.00 87.06 113 GLU A O 1
ATOM 876 N N . VAL A 1 114 ? 1.966 12.585 10.461 1.00 90.12 114 VAL A N 1
ATOM 877 C CA . VAL A 1 114 ? 2.700 11.367 10.101 1.00 90.12 114 VAL A CA 1
ATOM 878 C C . VAL A 1 114 ? 2.991 10.597 11.385 1.00 90.12 114 VAL A C 1
ATOM 880 O O . VAL A 1 114 ? 3.840 10.995 12.180 1.00 90.12 114 VAL A O 1
ATOM 883 N N . ARG A 1 115 ? 2.281 9.486 11.595 1.00 91.50 115 ARG A N 1
ATOM 884 C CA . ARG A 1 115 ? 2.410 8.651 12.797 1.00 91.50 115 ARG A CA 1
ATOM 885 C C . ARG A 1 115 ? 3.703 7.844 12.775 1.00 91.50 115 ARG A C 1
ATOM 887 O O . ARG A 1 115 ? 4.379 7.718 13.794 1.00 91.50 115 ARG A O 1
ATOM 894 N N . LYS A 1 116 ? 4.017 7.244 11.625 1.00 93.38 116 LYS A N 1
ATOM 895 C CA . LYS A 1 116 ? 5.223 6.436 11.407 1.00 93.38 116 LYS A CA 1
ATOM 896 C C . LYS A 1 116 ? 5.705 6.616 9.971 1.00 93.38 116 LYS A C 1
ATOM 898 O O . LYS A 1 116 ? 4.896 6.738 9.054 1.00 93.38 116 LYS A O 1
ATOM 903 N N . GLU A 1 117 ? 7.017 6.563 9.788 1.00 94.50 117 GLU A N 1
ATOM 904 C CA . GLU A 1 117 ? 7.680 6.662 8.490 1.00 94.50 117 GLU A CA 1
ATOM 905 C C . GLU A 1 117 ? 8.871 5.699 8.443 1.00 94.50 117 GLU A C 1
ATOM 907 O O . GLU A 1 117 ? 9.628 5.582 9.410 1.00 94.50 117 GLU A O 1
ATOM 912 N N . VAL A 1 118 ? 9.056 5.017 7.311 1.00 94.81 118 VAL A N 1
ATOM 913 C CA . VAL A 1 118 ? 10.243 4.200 7.054 1.00 94.81 118 VAL A CA 1
ATOM 914 C C . VAL A 1 118 ? 10.722 4.361 5.615 1.00 94.81 118 VAL A C 1
ATOM 916 O O . VAL A 1 118 ? 9.940 4.321 4.665 1.00 94.81 118 VAL A O 1
ATOM 919 N N . VAL A 1 119 ? 12.037 4.478 5.438 1.00 92.56 119 VAL A N 1
ATOM 920 C CA . VAL A 1 119 ? 12.665 4.395 4.115 1.00 92.56 119 VAL A CA 1
ATOM 921 C C . VAL A 1 119 ? 12.718 2.928 3.698 1.00 92.56 119 VAL A C 1
ATOM 923 O O . VAL A 1 119 ? 13.286 2.085 4.398 1.00 92.56 119 VAL A O 1
ATOM 926 N N . MET A 1 120 ? 12.132 2.599 2.551 1.00 92.25 120 MET A N 1
ATOM 927 C CA . MET A 1 120 ? 12.111 1.223 2.070 1.00 92.25 120 MET A CA 1
ATOM 928 C C . MET A 1 120 ? 13.503 0.769 1.590 1.00 92.25 120 MET A C 1
ATOM 930 O O . MET A 1 120 ? 14.265 1.567 1.043 1.00 92.25 120 MET A O 1
ATOM 934 N N . PRO A 1 121 ? 13.851 -0.531 1.698 1.00 90.25 121 PRO A N 1
ATOM 935 C CA . PRO A 1 121 ? 15.130 -1.090 1.243 1.00 90.25 121 PRO A CA 1
ATOM 936 C C . PRO A 1 121 ? 15.188 -1.266 -0.290 1.00 90.25 121 PRO A C 1
ATOM 938 O O . PRO A 1 121 ? 15.778 -2.219 -0.809 1.00 90.25 121 PRO A O 1
ATOM 941 N N . ILE A 1 122 ? 14.545 -0.360 -1.022 1.00 85.25 122 ILE A N 1
ATOM 942 C CA . ILE A 1 122 ? 14.468 -0.283 -2.482 1.00 85.25 122 ILE A CA 1
ATOM 943 C C . ILE A 1 122 ? 14.818 1.146 -2.914 1.00 85.25 122 ILE A C 1
ATOM 945 O O . ILE A 1 122 ? 15.061 2.011 -2.078 1.00 85.25 122 ILE A O 1
ATOM 949 N N . GLY A 1 123 ? 14.892 1.398 -4.217 1.00 74.88 123 GLY A N 1
ATOM 950 C CA . GLY A 1 123 ? 15.356 2.684 -4.736 1.00 74.88 123 GLY A CA 1
ATOM 951 C C . GLY A 1 123 ? 16.799 2.660 -5.244 1.00 74.88 123 GLY A C 1
ATOM 952 O O . GLY A 1 123 ? 17.440 1.609 -5.369 1.00 74.88 123 GLY A O 1
ATOM 953 N N . LYS A 1 124 ? 17.300 3.841 -5.602 1.00 68.56 124 LYS A N 1
ATOM 954 C CA . LYS A 1 124 ? 18.589 4.019 -6.274 1.00 68.56 124 LYS A CA 1
ATOM 955 C C . LYS A 1 124 ? 19.766 3.779 -5.327 1.00 68.56 124 LYS A C 1
ATOM 957 O O . LYS A 1 124 ? 19.975 4.502 -4.356 1.00 68.56 124 LYS A O 1
ATOM 962 N N . ARG A 1 125 ? 20.621 2.806 -5.654 1.00 68.19 125 ARG A N 1
ATOM 963 C CA . ARG A 1 125 ? 21.954 2.676 -5.034 1.00 68.19 125 ARG A CA 1
ATOM 964 C C . ARG A 1 125 ? 22.963 3.574 -5.757 1.00 68.19 125 ARG A C 1
ATOM 966 O O . ARG A 1 125 ? 22.842 3.782 -6.960 1.00 68.19 125 ARG A O 1
ATOM 973 N N . LYS A 1 126 ? 24.008 4.044 -5.057 1.00 60.19 126 LYS A N 1
ATOM 974 C CA . LYS A 1 126 ? 25.015 5.012 -5.568 1.00 60.19 126 LYS A CA 1
ATOM 975 C C . LYS A 1 126 ? 25.626 4.679 -6.945 1.00 60.19 126 LYS A C 1
ATOM 977 O O . LYS A 1 126 ? 26.046 5.591 -7.644 1.00 60.19 126 LYS A O 1
ATOM 982 N N . HIS A 1 127 ? 25.662 3.405 -7.343 1.00 58.69 127 HIS A N 1
ATOM 983 C CA . HIS A 1 127 ? 26.233 2.942 -8.619 1.00 58.69 127 HIS A CA 1
ATOM 984 C C . HIS A 1 127 ? 25.215 2.289 -9.565 1.00 58.69 127 HIS A C 1
ATOM 986 O O . HIS A 1 127 ? 25.593 1.685 -10.566 1.00 58.69 127 HIS A O 1
ATOM 992 N N . GLN A 1 128 ? 23.926 2.366 -9.242 1.00 63.69 128 GLN A N 1
ATOM 993 C CA . GLN A 1 128 ? 22.869 1.724 -10.009 1.00 63.69 128 GLN A CA 1
ATOM 994 C C . GLN A 1 128 ? 22.301 2.707 -11.035 1.00 63.69 128 GLN A C 1
ATOM 996 O O . GLN A 1 128 ? 21.975 3.849 -10.703 1.00 63.69 128 GLN A O 1
ATOM 1001 N N . LYS A 1 129 ? 22.195 2.266 -12.294 1.00 62.94 129 LYS A N 1
ATOM 1002 C CA . LYS A 1 129 ? 21.503 3.034 -13.338 1.00 62.94 129 LYS A CA 1
ATOM 1003 C C . LYS A 1 129 ? 20.023 3.177 -12.978 1.00 62.94 129 LYS A C 1
ATOM 1005 O O . LYS A 1 129 ? 19.455 2.261 -12.386 1.00 62.94 129 LYS A O 1
ATOM 1010 N N . PHE A 1 130 ? 19.403 4.287 -13.376 1.00 59.44 130 PHE A N 1
ATOM 1011 C CA . PHE A 1 130 ? 17.984 4.544 -13.109 1.00 59.44 130 PHE A CA 1
ATOM 1012 C C . PHE A 1 130 ? 17.050 3.466 -13.694 1.00 59.44 130 PHE A C 1
ATOM 1014 O O . PHE A 1 130 ? 16.105 3.086 -13.013 1.00 59.44 130 PHE A O 1
ATOM 1021 N N . ASP A 1 131 ? 17.372 2.859 -14.852 1.00 57.72 131 ASP A N 1
ATOM 1022 C CA . ASP A 1 131 ? 16.580 1.735 -15.412 1.00 57.72 131 ASP A CA 1
ATOM 1023 C C . ASP A 1 131 ? 16.514 0.511 -14.486 1.00 57.72 131 ASP A C 1
ATOM 1025 O O . ASP A 1 131 ? 15.638 -0.345 -14.606 1.00 57.72 131 ASP A O 1
ATOM 1029 N N . GLN A 1 132 ? 17.467 0.416 -13.555 1.00 65.44 132 GLN A N 1
ATOM 1030 C CA . GLN A 1 132 ? 17.611 -0.741 -12.693 1.00 65.44 132 GLN A CA 1
ATOM 1031 C C . GLN A 1 132 ? 16.931 -0.574 -11.340 1.00 65.44 132 GLN A C 1
ATOM 1033 O O . GLN A 1 132 ? 17.013 -1.503 -10.526 1.00 65.44 132 GLN A O 1
ATOM 1038 N N . ILE A 1 133 ? 16.304 0.578 -11.098 1.00 76.06 133 ILE A N 1
ATOM 1039 C CA . ILE A 1 133 ? 15.641 0.892 -9.840 1.00 76.06 133 ILE A CA 1
ATOM 1040 C C . ILE A 1 133 ? 14.397 0.018 -9.692 1.00 76.06 133 ILE A C 1
ATOM 1042 O O . ILE A 1 133 ? 13.563 -0.104 -10.585 1.00 76.06 133 ILE A O 1
ATOM 1046 N N . SER A 1 134 ? 14.298 -0.615 -8.529 1.00 82.75 134 SER A N 1
ATOM 1047 C CA . SER A 1 134 ? 13.096 -1.312 -8.092 1.00 82.75 134 SER A CA 1
ATOM 1048 C C . SER A 1 134 ? 12.122 -0.273 -7.546 1.00 82.75 134 SER A C 1
ATOM 1050 O O . SER A 1 134 ? 12.471 0.462 -6.620 1.00 82.75 134 SER A O 1
ATOM 1052 N N . VAL A 1 135 ? 10.942 -0.197 -8.156 1.00 86.75 135 VAL A N 1
ATOM 1053 C CA . VAL A 1 135 ? 9.895 0.788 -7.854 1.00 86.75 135 VAL A CA 1
ATOM 1054 C C . VAL A 1 135 ? 8.703 0.045 -7.252 1.00 86.75 135 VAL A C 1
ATOM 1056 O O . VAL A 1 135 ? 8.388 -1.041 -7.745 1.00 86.75 135 VAL A O 1
ATOM 1059 N N . PRO A 1 136 ? 8.048 0.558 -6.201 1.00 92.00 136 PRO A N 1
ATOM 1060 C CA . PRO A 1 136 ? 6.821 -0.034 -5.680 1.00 92.00 136 PRO A CA 1
ATOM 1061 C C . PRO A 1 136 ? 5.674 0.175 -6.676 1.00 92.00 136 PRO A C 1
ATOM 1063 O O . PRO A 1 136 ? 5.467 1.283 -7.156 1.00 92.00 136 PRO A O 1
ATOM 1066 N N . VAL A 1 137 ? 4.941 -0.893 -6.990 1.00 91.94 137 VAL A N 1
ATOM 1067 C CA . VAL A 1 137 ? 3.892 -0.891 -8.034 1.00 91.94 137 VAL A CA 1
ATOM 1068 C C . VAL A 1 137 ? 2.544 -1.389 -7.525 1.00 91.94 137 VAL A C 1
ATOM 1070 O O . VAL A 1 137 ? 1.510 -1.053 -8.087 1.00 91.94 137 VAL A O 1
ATOM 1073 N N . ALA A 1 138 ? 2.537 -2.181 -6.453 1.00 94.88 138 ALA A N 1
ATOM 1074 C CA . ALA A 1 138 ? 1.318 -2.645 -5.809 1.00 94.88 138 ALA A CA 1
ATOM 1075 C C . ALA A 1 138 ? 1.487 -2.614 -4.292 1.00 94.88 138 ALA A C 1
ATOM 1077 O O . ALA A 1 138 ? 2.564 -2.917 -3.772 1.00 94.88 138 ALA A O 1
ATOM 1078 N N . MET A 1 139 ? 0.406 -2.281 -3.595 1.00 97.19 139 MET A N 1
ATOM 1079 C CA . MET A 1 139 ? 0.330 -2.294 -2.141 1.00 97.19 139 MET A CA 1
ATOM 1080 C C . MET A 1 139 ? -0.981 -2.949 -1.720 1.00 97.19 139 MET A C 1
ATOM 1082 O O . MET A 1 139 ? -2.021 -2.709 -2.330 1.00 97.19 139 MET A O 1
ATOM 1086 N N . ALA A 1 140 ? -0.923 -3.793 -0.699 1.00 97.75 140 ALA A N 1
ATOM 1087 C CA . ALA A 1 140 ? -2.090 -4.431 -0.112 1.00 97.75 140 ALA A CA 1
ATOM 1088 C C . ALA A 1 140 ? -1.910 -4.556 1.397 1.00 97.75 140 ALA A C 1
ATOM 1090 O O . ALA A 1 140 ? -0.795 -4.745 1.884 1.00 97.75 140 ALA A O 1
ATOM 1091 N N . THR A 1 141 ? -3.016 -4.504 2.128 1.00 97.94 141 THR A N 1
ATOM 1092 C CA . THR A 1 141 ? -3.051 -4.821 3.554 1.00 97.94 141 THR A CA 1
ATOM 1093 C C . THR A 1 141 ? -3.934 -6.034 3.798 1.00 97.94 141 THR A C 1
ATOM 1095 O O . THR A 1 141 ? -4.764 -6.410 2.966 1.00 97.94 141 THR A O 1
ATOM 1098 N N . GLY A 1 142 ? -3.729 -6.687 4.935 1.00 96.88 142 GLY A N 1
ATOM 1099 C CA . GLY A 1 142 ? -4.645 -7.708 5.416 1.00 96.88 142 GLY A CA 1
ATOM 1100 C C . GLY A 1 142 ? -4.083 -8.488 6.589 1.00 96.88 142 GLY A C 1
ATOM 1101 O O . GLY A 1 142 ? -2.984 -8.227 7.081 1.00 96.88 142 GLY A O 1
ATOM 1102 N N . TYR A 1 143 ? -4.861 -9.458 7.051 1.00 95.88 143 TYR A N 1
ATOM 1103 C CA . TYR A 1 143 ? -4.520 -10.259 8.219 1.00 95.88 143 TYR A CA 1
ATOM 1104 C C . TYR A 1 143 ? -3.782 -11.524 7.804 1.00 95.88 143 TYR A C 1
ATOM 1106 O O . TYR A 1 143 ? -4.237 -12.254 6.925 1.00 95.88 143 TYR A O 1
ATOM 1114 N N . LEU A 1 144 ? -2.670 -11.809 8.482 1.00 94.38 144 LEU A N 1
ATOM 1115 C CA . LEU A 1 144 ? -2.029 -13.117 8.380 1.00 94.38 144 LEU A CA 1
ATOM 1116 C C . LEU A 1 144 ? -2.673 -14.128 9.315 1.00 94.38 144 LEU A C 1
ATOM 1118 O O . LEU A 1 144 ? -2.638 -15.300 9.005 1.00 94.38 144 LEU A O 1
ATOM 1122 N N . GLU A 1 145 ? -3.256 -13.710 10.434 1.00 91.44 145 GLU A N 1
ATOM 1123 C CA . GLU A 1 145 ? -3.802 -14.635 11.427 1.00 91.44 145 GLU A CA 1
ATOM 1124 C C . GLU A 1 145 ? -5.328 -14.755 11.302 1.00 91.44 145 GLU A C 1
ATOM 1126 O O . GLU A 1 145 ? -6.056 -13.764 11.140 1.00 91.44 145 GLU A O 1
ATOM 1131 N N . GLU A 1 146 ? -5.814 -15.996 11.367 1.00 89.88 146 GLU A N 1
ATOM 1132 C CA . GLU A 1 146 ? -7.243 -16.303 11.333 1.00 89.88 146 GLU A CA 1
ATOM 1133 C C . GLU A 1 146 ? -7.978 -15.630 12.488 1.00 89.88 146 GLU A C 1
ATOM 1135 O O . GLU A 1 146 ? -7.448 -15.442 13.586 1.00 89.88 146 GLU A O 1
ATOM 1140 N N . TYR A 1 147 ? -9.225 -15.256 12.219 1.00 90.06 147 TYR A N 1
ATOM 1141 C CA . TYR A 1 147 ? -10.108 -14.738 13.247 1.00 90.06 147 TYR A CA 1
ATOM 1142 C C . TYR A 1 147 ? -10.602 -15.886 14.127 1.00 90.06 147 TYR A C 1
ATOM 1144 O O . TYR A 1 147 ? -11.345 -16.745 13.658 1.00 90.06 147 TYR A O 1
ATOM 1152 N N . GLN A 1 148 ? -10.205 -15.892 15.396 1.00 87.44 148 GLN A N 1
ATOM 1153 C CA . GLN A 1 148 ? -10.576 -16.934 16.352 1.00 87.44 148 GLN A CA 1
ATOM 1154 C C . GLN A 1 148 ? -11.709 -16.497 17.284 1.00 87.44 148 GLN A C 1
ATOM 1156 O O . GLN A 1 148 ? -12.551 -17.316 17.644 1.00 87.44 148 GLN A O 1
ATOM 1161 N N . SER A 1 149 ? -11.741 -15.229 17.714 1.00 89.12 149 SER A N 1
ATOM 1162 C CA . SER A 1 149 ? -12.773 -14.738 18.638 1.00 89.12 149 SER A CA 1
ATOM 1163 C C . SER A 1 149 ? -12.884 -13.212 18.676 1.00 89.12 149 SER A C 1
ATOM 1165 O O . SER A 1 149 ? -11.962 -12.503 18.284 1.00 89.12 149 SER A O 1
ATOM 1167 N N . MET A 1 150 ? -13.983 -12.711 19.253 1.00 81.19 150 MET A N 1
ATOM 1168 C CA . MET A 1 150 ? -14.245 -11.276 19.474 1.00 81.19 150 MET A CA 1
ATOM 1169 C C . MET A 1 150 ? -13.252 -10.591 20.421 1.00 81.19 150 MET A C 1
ATOM 1171 O O . MET A 1 150 ? -13.176 -9.370 20.429 1.00 81.19 150 MET A O 1
ATOM 1175 N N . VAL A 1 151 ? -12.500 -11.354 21.218 1.00 83.81 151 VAL A N 1
ATOM 1176 C CA . VAL A 1 151 ? -11.505 -10.813 22.163 1.00 83.81 151 VAL A CA 1
ATOM 1177 C C . VAL A 1 151 ? -10.117 -10.712 21.515 1.00 83.81 151 VAL A C 1
ATOM 1179 O O . VAL A 1 151 ? -9.218 -10.069 22.049 1.00 83.81 151 VAL A O 1
ATOM 1182 N N . GLN A 1 152 ? -9.918 -11.349 20.358 1.00 86.00 152 GLN A N 1
ATOM 1183 C CA . GLN A 1 152 ? -8.629 -11.365 19.681 1.00 86.00 152 GLN A CA 1
ATOM 1184 C C . GLN A 1 152 ? -8.392 -10.043 18.945 1.00 86.00 152 GLN A C 1
ATOM 1186 O O . GLN A 1 152 ? -9.030 -9.761 17.932 1.00 86.00 152 GLN A O 1
ATOM 1191 N N . VAL A 1 153 ? -7.400 -9.285 19.406 1.00 89.12 153 VAL A N 1
ATOM 1192 C CA . VAL A 1 153 ? -6.854 -8.149 18.658 1.00 89.12 153 VAL A CA 1
ATOM 1193 C C . VAL A 1 153 ? -5.939 -8.701 17.57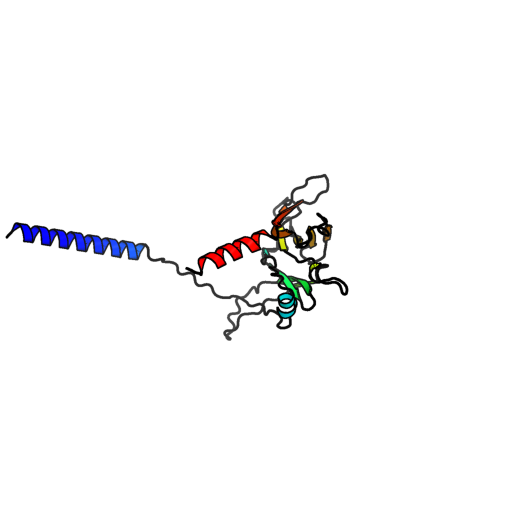1 1.00 89.12 153 VAL A C 1
ATOM 1195 O O . VAL A 1 153 ? -4.942 -9.364 17.865 1.00 89.12 153 VAL A O 1
ATOM 1198 N N . ARG A 1 154 ? -6.296 -8.466 16.307 1.00 92.00 154 ARG A N 1
ATOM 1199 C CA . ARG A 1 154 ? -5.484 -8.872 15.156 1.00 92.00 154 ARG A CA 1
ATOM 1200 C C . ARG A 1 154 ? -4.909 -7.644 14.495 1.00 92.00 154 ARG A C 1
ATOM 1202 O O . ARG A 1 154 ? -5.602 -6.651 14.334 1.00 92.00 154 ARG A O 1
ATOM 1209 N N . LYS A 1 155 ? -3.667 -7.758 14.050 1.00 94.88 155 LYS A N 1
ATOM 1210 C CA . LYS A 1 155 ? -2.963 -6.661 13.399 1.00 94.88 155 LYS A CA 1
ATOM 1211 C C . LYS A 1 155 ? -2.741 -6.984 11.933 1.00 94.88 155 LYS A C 1
ATOM 1213 O O . LYS A 1 155 ? -2.470 -8.140 11.585 1.00 94.88 155 LYS A O 1
ATOM 1218 N N . GLN A 1 156 ? -2.916 -5.989 11.076 1.00 96.56 156 GLN A N 1
ATOM 1219 C CA . GLN A 1 156 ? -2.691 -6.149 9.647 1.00 96.56 156 GLN A CA 1
ATOM 1220 C C . GLN A 1 156 ? -1.207 -6.006 9.319 1.00 96.56 156 GLN A C 1
ATOM 1222 O O . GLN A 1 156 ? -0.449 -5.326 10.009 1.00 96.56 156 GLN A O 1
ATOM 1227 N N . VAL A 1 157 ? -0.798 -6.663 8.241 1.00 97.44 157 VAL A N 1
ATOM 1228 C CA . VAL A 1 157 ? 0.503 -6.436 7.610 1.00 97.44 157 VAL A CA 1
ATOM 1229 C C . VAL A 1 157 ? 0.325 -5.565 6.378 1.00 97.44 157 VAL A C 1
ATOM 1231 O O . VAL A 1 157 ? -0.734 -5.578 5.748 1.00 97.44 157 VAL A O 1
ATOM 1234 N N . ILE A 1 158 ? 1.382 -4.848 6.015 1.00 98.31 158 ILE A N 1
ATOM 1235 C CA . ILE A 1 158 ? 1.456 -4.056 4.791 1.00 98.31 158 ILE A CA 1
ATOM 1236 C C . ILE A 1 158 ? 2.385 -4.791 3.829 1.00 98.31 158 ILE A C 1
ATOM 1238 O O . ILE A 1 158 ? 3.561 -5.019 4.117 1.00 98.31 158 ILE A O 1
ATOM 1242 N N . VAL A 1 159 ? 1.855 -5.183 2.678 1.00 98.12 159 VAL A N 1
ATOM 1243 C CA . VAL A 1 159 ? 2.594 -5.885 1.633 1.00 98.12 159 VAL A CA 1
ATOM 1244 C C . VAL A 1 159 ? 2.800 -4.950 0.462 1.00 98.12 159 VAL A C 1
ATOM 1246 O O . VAL A 1 159 ? 1.844 -4.412 -0.091 1.00 98.12 159 VAL A O 1
ATOM 1249 N N . ILE A 1 160 ? 4.054 -4.809 0.053 1.00 97.62 160 ILE A N 1
ATOM 1250 C CA . ILE A 1 160 ? 4.453 -4.007 -1.098 1.00 97.62 160 ILE A CA 1
ATOM 1251 C C . ILE A 1 160 ? 5.106 -4.930 -2.111 1.00 97.62 160 ILE A C 1
ATOM 1253 O O . ILE A 1 160 ? 5.987 -5.723 -1.773 1.00 97.62 160 ILE A O 1
ATOM 1257 N N . VAL A 1 161 ? 4.683 -4.812 -3.364 1.00 95.56 161 VAL A N 1
ATOM 1258 C CA . VAL A 1 161 ? 5.296 -5.517 -4.485 1.00 95.56 161 VAL A CA 1
ATOM 1259 C C . VAL A 1 161 ? 5.931 -4.508 -5.419 1.00 95.56 161 VAL A C 1
ATOM 1261 O O . VAL A 1 161 ? 5.367 -3.450 -5.702 1.00 95.56 161 VAL A O 1
ATOM 1264 N N . THR A 1 162 ? 7.129 -4.838 -5.877 1.00 92.12 162 THR A N 1
ATOM 1265 C CA . THR A 1 162 ? 7.945 -3.976 -6.720 1.00 92.12 162 THR A CA 1
ATOM 1266 C C . THR A 1 162 ? 7.963 -4.426 -8.179 1.00 92.12 162 THR A C 1
ATOM 1268 O O . THR A 1 162 ? 7.696 -5.583 -8.508 1.00 92.12 162 THR A O 1
ATOM 1271 N N . SER A 1 163 ? 8.372 -3.517 -9.063 1.00 86.56 163 SER A N 1
ATOM 1272 C CA . SER A 1 163 ? 8.522 -3.743 -10.506 1.00 86.56 163 SER A CA 1
ATOM 1273 C C . SER A 1 163 ? 9.460 -4.904 -10.863 1.00 86.56 163 SER A C 1
ATOM 1275 O O . SER A 1 163 ? 9.316 -5.532 -11.915 1.00 86.56 163 SER A O 1
ATOM 1277 N N . ASP A 1 164 ? 10.410 -5.226 -9.982 1.00 85.62 164 ASP A N 1
ATOM 1278 C CA . ASP A 1 164 ? 11.313 -6.362 -10.126 1.00 85.62 164 ASP A CA 1
ATOM 1279 C C . ASP A 1 164 ? 10.801 -7.650 -9.464 1.00 85.62 164 ASP A C 1
ATOM 1281 O O . ASP A 1 164 ? 11.587 -8.577 -9.375 1.00 85.62 164 ASP A O 1
ATOM 1285 N N . TRP A 1 165 ? 9.530 -7.765 -9.054 1.00 90.50 165 TRP A N 1
ATOM 1286 C CA . TRP A 1 165 ? 8.947 -8.938 -8.361 1.00 90.50 165 TRP A CA 1
ATOM 1287 C C . TRP A 1 165 ? 9.565 -9.246 -6.996 1.00 90.50 165 TRP A C 1
ATOM 1289 O O . TRP A 1 165 ? 9.628 -10.406 -6.563 1.00 90.50 165 TRP A O 1
ATOM 1299 N N . ARG A 1 166 ? 10.029 -8.212 -6.297 1.00 93.00 166 ARG A N 1
ATOM 1300 C CA . ARG A 1 166 ? 10.339 -8.314 -4.876 1.00 93.00 166 ARG A CA 1
ATOM 1301 C C . ARG A 1 166 ? 9.072 -8.020 -4.085 1.00 93.00 166 ARG A C 1
ATOM 1303 O O . ARG A 1 166 ? 8.349 -7.074 -4.373 1.00 93.00 166 ARG A O 1
ATOM 1310 N N . VAL A 1 167 ? 8.824 -8.841 -3.079 1.00 96.69 167 VAL A N 1
ATOM 1311 C CA . VAL A 1 167 ? 7.771 -8.630 -2.090 1.00 96.69 167 VAL A CA 1
ATOM 1312 C C . VAL A 1 167 ? 8.434 -8.177 -0.802 1.00 96.69 167 VAL A C 1
ATOM 1314 O O . VAL A 1 167 ? 9.379 -8.823 -0.339 1.00 96.69 167 VAL A O 1
ATOM 1317 N N . LEU A 1 168 ? 7.949 -7.074 -0.249 1.00 97.56 168 LEU A N 1
ATOM 1318 C CA . LEU A 1 168 ? 8.309 -6.547 1.059 1.00 97.56 168 LEU A CA 1
ATOM 1319 C C . LEU A 1 168 ? 7.087 -6.696 1.965 1.00 97.56 168 LEU A C 1
ATOM 1321 O O . LEU A 1 168 ? 5.988 -6.306 1.577 1.00 97.56 168 LEU A O 1
ATOM 1325 N N . CYS A 1 169 ? 7.271 -7.267 3.152 1.00 97.62 169 CYS A N 1
ATOM 1326 C CA . CYS A 1 169 ? 6.213 -7.400 4.145 1.00 97.62 169 CYS A CA 1
ATOM 1327 C C . CYS A 1 169 ? 6.601 -6.614 5.392 1.00 97.62 169 CYS A C 1
ATOM 1329 O O . CYS A 1 169 ? 7.592 -6.940 6.050 1.00 97.62 169 CYS A O 1
ATOM 1331 N N . TYR A 1 170 ? 5.802 -5.608 5.714 1.00 98.06 170 TYR A N 1
ATOM 1332 C CA . TYR A 1 170 ? 5.922 -4.780 6.903 1.00 98.06 170 TYR A CA 1
ATOM 1333 C C . TYR A 1 170 ? 4.837 -5.141 7.913 1.00 98.06 170 TYR A C 1
ATOM 1335 O O . TYR A 1 170 ? 3.736 -5.547 7.535 1.00 98.06 170 TYR A O 1
ATOM 1343 N N . ASP A 1 171 ? 5.148 -5.001 9.195 1.00 96.50 171 ASP A N 1
ATOM 1344 C CA . ASP A 1 171 ? 4.130 -4.991 10.243 1.00 96.50 171 ASP A CA 1
ATOM 1345 C C . ASP A 1 171 ? 3.476 -3.594 10.374 1.00 96.50 171 ASP A C 1
ATOM 1347 O O . ASP A 1 171 ? 3.847 -2.635 9.696 1.00 96.50 171 ASP A O 1
ATOM 1351 N N . HIS A 1 172 ? 2.487 -3.487 11.260 1.00 95.06 172 HIS A N 1
ATOM 1352 C CA . HIS A 1 172 ? 1.828 -2.243 11.681 1.00 95.06 172 HIS A CA 1
ATOM 1353 C C . HIS A 1 172 ? 2.763 -1.189 12.330 1.00 95.06 172 HIS A C 1
ATOM 1355 O O . HIS A 1 172 ? 2.376 -0.029 12.502 1.00 95.06 172 HIS A O 1
ATOM 1361 N N . GLU A 1 173 ? 4.007 -1.541 12.673 1.00 95.81 173 GLU A N 1
ATOM 1362 C CA . GLU A 1 173 ? 5.056 -0.608 13.110 1.00 95.81 173 GLU A CA 1
ATOM 1363 C C . GLU A 1 173 ? 5.942 -0.100 11.985 1.00 95.81 173 GLU A C 1
ATOM 1365 O O . GLU A 1 173 ? 6.802 0.737 12.251 1.00 95.81 173 GLU A O 1
ATOM 1370 N N . LEU A 1 174 ? 5.737 -0.561 10.752 1.00 96.94 174 LEU A N 1
ATOM 1371 C CA . LEU A 1 174 ? 6.671 -0.354 9.650 1.00 96.94 174 LEU A CA 1
ATOM 1372 C C . LEU A 1 174 ? 8.035 -1.027 9.869 1.00 96.94 174 LEU A C 1
ATOM 1374 O O . LEU A 1 174 ? 9.018 -0.669 9.214 1.00 96.94 174 LEU A O 1
ATOM 1378 N N . ASN A 1 175 ? 8.110 -2.069 10.702 1.00 97.25 175 ASN A N 1
ATOM 1379 C CA . ASN A 1 175 ? 9.269 -2.953 10.715 1.00 97.25 175 ASN A CA 1
ATOM 1380 C C . ASN A 1 175 ? 9.167 -3.942 9.553 1.00 97.25 175 ASN A C 1
ATOM 1382 O O . ASN A 1 175 ? 8.149 -4.612 9.351 1.00 97.25 175 ASN A O 1
ATOM 1386 N N . LEU A 1 176 ? 10.257 -4.082 8.800 1.00 97.31 176 LEU A N 1
ATOM 1387 C CA . LEU A 1 176 ? 10.343 -5.076 7.737 1.00 97.31 176 LEU A CA 1
ATOM 1388 C C . LEU A 1 176 ? 10.404 -6.482 8.350 1.00 97.31 176 LEU A C 1
ATOM 1390 O O . LEU A 1 176 ? 11.449 -6.915 8.831 1.00 97.31 176 LEU A O 1
ATOM 1394 N N . SER A 1 177 ? 9.290 -7.209 8.288 1.00 95.19 177 SER A N 1
ATOM 1395 C CA . SER A 1 177 ? 9.193 -8.585 8.782 1.00 95.19 177 SER A CA 1
ATOM 1396 C C . SER A 1 177 ? 9.999 -9.547 7.912 1.00 95.19 177 SER A C 1
ATOM 1398 O O . SER A 1 177 ? 10.745 -10.385 8.416 1.00 95.19 177 SER A O 1
ATOM 1400 N N . TRP A 1 178 ? 9.851 -9.441 6.590 1.00 95.06 178 TRP A N 1
ATOM 1401 C CA . TRP A 1 178 ? 10.634 -10.212 5.629 1.00 95.06 178 TRP A CA 1
ATOM 1402 C C . TRP A 1 178 ? 10.564 -9.589 4.233 1.00 95.06 178 TRP A C 1
ATOM 1404 O O . TRP A 1 178 ? 9.692 -8.777 3.922 1.00 95.06 178 TRP A O 1
ATOM 1414 N N . GLN A 1 179 ? 11.479 -10.019 3.366 1.00 96.00 179 GLN A N 1
ATOM 1415 C CA . GLN A 1 179 ? 11.447 -9.706 1.941 1.00 96.00 179 GLN A CA 1
ATOM 1416 C C . GLN A 1 179 ? 11.794 -10.935 1.097 1.00 96.00 179 GLN A C 1
ATOM 1418 O O . GLN A 1 179 ? 12.609 -11.769 1.503 1.00 96.00 179 GLN A O 1
ATOM 1423 N N . LYS A 1 180 ? 11.196 -11.057 -0.091 1.00 95.00 180 LYS A N 1
ATOM 1424 C CA . LYS A 1 180 ? 11.454 -12.178 -1.005 1.00 95.00 180 LYS A CA 1
ATOM 1425 C C . LYS A 1 180 ? 11.463 -11.731 -2.457 1.00 95.00 180 LYS A C 1
ATOM 1427 O O . LYS A 1 180 ? 10.550 -11.062 -2.917 1.00 95.00 180 LYS A O 1
ATOM 1432 N N . GLN A 1 181 ? 12.477 -12.174 -3.191 1.00 93.19 181 GLN A N 1
ATOM 1433 C CA . GLN A 1 181 ? 12.520 -12.093 -4.647 1.00 93.19 181 GLN A CA 1
ATOM 1434 C C . GLN A 1 181 ? 11.769 -13.293 -5.244 1.00 93.19 181 GLN A C 1
ATOM 1436 O O . GLN A 1 181 ? 12.162 -14.430 -4.970 1.00 93.19 181 GLN A O 1
ATOM 1441 N N . LEU A 1 182 ? 10.706 -13.058 -6.022 1.00 91.00 182 LEU A N 1
ATOM 1442 C CA . LEU A 1 182 ? 9.903 -14.131 -6.630 1.00 91.00 182 LEU A CA 1
ATOM 1443 C C . LEU A 1 182 ? 10.425 -14.542 -8.011 1.00 91.00 182 LEU A C 1
ATOM 1445 O O . LEU A 1 182 ? 10.602 -15.728 -8.275 1.00 91.00 182 LEU A O 1
ATOM 1449 N N . ILE A 1 183 ? 10.694 -13.566 -8.882 1.00 86.69 183 ILE A N 1
ATOM 1450 C CA . ILE A 1 183 ? 11.131 -13.784 -10.270 1.00 86.69 183 ILE A CA 1
ATOM 1451 C C . ILE A 1 183 ? 12.397 -12.971 -10.525 1.00 86.69 183 ILE A C 1
ATOM 1453 O O . ILE A 1 183 ? 12.518 -11.849 -10.044 1.00 86.69 183 ILE A O 1
ATOM 1457 N N . ASN A 1 184 ? 13.353 -13.514 -11.277 1.00 79.06 184 ASN A N 1
ATOM 1458 C CA . ASN A 1 184 ? 14.522 -12.756 -11.714 1.00 79.06 184 ASN A CA 1
ATOM 1459 C C . ASN A 1 184 ? 14.240 -12.092 -13.073 1.00 79.06 184 ASN A C 1
ATOM 1461 O O . ASN A 1 184 ? 14.142 -12.776 -14.089 1.00 79.06 184 ASN A O 1
ATOM 1465 N N . THR A 1 185 ? 14.133 -10.764 -13.088 1.00 72.25 185 THR A N 1
ATOM 1466 C CA . THR A 1 185 ? 13.819 -9.966 -14.286 1.00 72.25 185 THR A CA 1
ATOM 1467 C C . THR A 1 185 ? 15.045 -9.307 -14.928 1.00 72.25 185 THR A C 1
ATOM 1469 O O . THR A 1 185 ? 14.904 -8.530 -15.871 1.00 72.25 185 THR A O 1
ATOM 1472 N N . HIS A 1 186 ? 16.270 -9.628 -14.486 1.00 66.06 186 HIS A N 1
ATOM 1473 C CA . HIS A 1 186 ? 17.495 -8.970 -14.967 1.00 66.06 186 HIS A CA 1
ATOM 1474 C C . HIS A 1 186 ? 17.715 -9.059 -16.495 1.00 66.06 186 HIS A C 1
ATOM 1476 O O . HIS A 1 186 ? 18.423 -8.218 -17.039 1.00 66.06 186 HIS A O 1
ATOM 1482 N N . GLY A 1 187 ? 17.105 -10.028 -17.195 1.00 62.88 187 GLY A N 1
ATOM 1483 C CA . GLY A 1 187 ? 17.233 -10.211 -18.651 1.00 62.88 187 GLY A CA 1
ATOM 1484 C C . GLY A 1 187 ? 16.042 -9.749 -19.505 1.00 62.88 187 GLY A C 1
ATOM 1485 O O . GLY A 1 187 ? 16.118 -9.809 -20.734 1.00 62.88 187 GLY A O 1
ATOM 1486 N N . THR A 1 188 ? 14.935 -9.319 -18.895 1.00 65.19 188 THR A N 1
ATOM 1487 C CA . THR A 1 188 ? 13.693 -8.938 -19.604 1.00 65.19 188 THR A CA 1
ATOM 1488 C C . THR A 1 188 ? 13.470 -7.426 -19.668 1.00 65.19 188 THR A C 1
ATOM 1490 O O . THR A 1 188 ? 12.566 -6.971 -20.372 1.00 65.19 188 THR A O 1
ATOM 1493 N N . ARG A 1 189 ? 14.324 -6.646 -18.991 1.00 63.50 189 A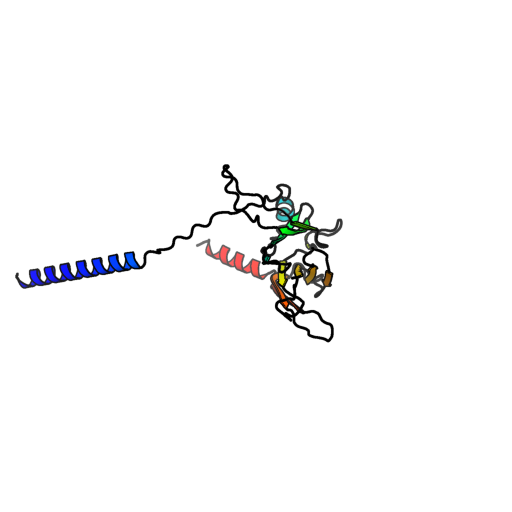RG A N 1
ATOM 1494 C CA . ARG A 1 189 ? 14.281 -5.178 -18.962 1.00 63.50 189 ARG A CA 1
ATOM 1495 C C . ARG A 1 189 ? 14.402 -4.581 -20.370 1.00 63.50 189 ARG A C 1
ATOM 1497 O O . ARG A 1 189 ? 15.237 -5.016 -21.160 1.00 63.50 189 ARG A O 1
ATOM 1504 N N . GLY A 1 190 ? 13.531 -3.621 -20.683 1.00 64.88 190 GLY A N 1
ATOM 1505 C CA . GLY A 1 190 ? 13.464 -2.918 -21.972 1.00 64.88 190 GLY A CA 1
ATOM 1506 C C . GLY A 1 190 ? 12.706 -3.644 -23.092 1.00 64.88 190 GLY A C 1
ATOM 1507 O O . GLY A 1 190 ? 12.405 -3.030 -24.107 1.00 64.88 190 GLY A O 1
ATOM 1508 N N . ARG A 1 191 ? 12.374 -4.933 -22.926 1.00 69.50 191 ARG A N 1
ATOM 1509 C CA . ARG A 1 191 ? 11.508 -5.675 -23.869 1.00 69.50 191 ARG A CA 1
ATOM 1510 C C . ARG A 1 191 ? 10.077 -5.803 -23.380 1.00 69.50 191 ARG A C 1
ATOM 1512 O O . ARG A 1 191 ? 9.166 -5.912 -24.192 1.00 69.50 191 ARG A O 1
ATOM 1519 N N . TYR A 1 192 ? 9.899 -5.806 -22.065 1.00 73.75 192 TYR A N 1
ATOM 1520 C CA . TYR A 1 192 ? 8.601 -5.912 -21.430 1.00 73.75 192 TYR A CA 1
ATOM 1521 C C . TYR A 1 192 ? 8.426 -4.789 -20.413 1.00 73.75 192 TYR A C 1
ATOM 1523 O O . TYR A 1 192 ? 9.315 -4.560 -19.589 1.00 73.75 192 TYR A O 1
ATOM 1531 N N . HIS A 1 193 ? 7.279 -4.125 -20.462 1.00 77.44 193 HIS A N 1
ATOM 1532 C CA . HIS A 1 193 ? 6.847 -3.131 -19.489 1.00 77.44 193 HIS A CA 1
ATOM 1533 C C . HIS A 1 193 ? 5.797 -3.755 -18.578 1.00 77.44 193 HIS A C 1
ATOM 1535 O O . HIS A 1 193 ? 5.001 -4.595 -19.006 1.00 77.44 193 HIS A O 1
ATOM 1541 N N . LEU A 1 194 ? 5.831 -3.406 -17.295 1.00 79.19 194 LEU A N 1
ATOM 1542 C CA . LEU A 1 194 ? 4.822 -3.885 -16.362 1.00 79.19 194 LEU A CA 1
ATOM 1543 C C . LEU A 1 194 ? 3.486 -3.219 -16.704 1.00 79.19 194 LEU A C 1
ATOM 1545 O O . LEU A 1 194 ? 3.404 -1.999 -16.681 1.00 79.19 194 LEU A O 1
ATOM 1549 N N . LYS A 1 195 ? 2.455 -4.020 -16.987 1.00 84.50 195 LYS A N 1
ATOM 1550 C CA . LYS A 1 195 ? 1.110 -3.513 -17.293 1.00 84.50 195 LYS A CA 1
ATOM 1551 C C . LYS A 1 195 ? 0.263 -3.379 -16.034 1.00 84.50 195 LYS A C 1
ATOM 1553 O O . LYS A 1 195 ? -0.398 -2.374 -15.818 1.00 84.50 195 LYS A O 1
ATOM 1558 N N . ALA A 1 196 ? 0.266 -4.421 -15.207 1.00 86.19 196 ALA A N 1
ATOM 1559 C CA . ALA A 1 196 ? -0.491 -4.448 -13.964 1.00 86.19 196 ALA A CA 1
ATOM 1560 C C . ALA A 1 196 ? 0.161 -5.399 -12.964 1.00 86.19 196 ALA A C 1
ATOM 1562 O O . ALA A 1 196 ? 0.716 -6.430 -13.351 1.00 86.19 196 ALA A O 1
ATOM 1563 N N . MET A 1 197 ? 0.045 -5.083 -11.679 1.00 92.06 197 MET A N 1
ATOM 1564 C CA . MET A 1 197 ? 0.455 -5.947 -10.579 1.00 92.06 197 MET A CA 1
ATOM 1565 C C . MET A 1 197 ? -0.507 -5.768 -9.407 1.00 92.06 197 MET A C 1
ATOM 1567 O O . MET A 1 197 ? -1.0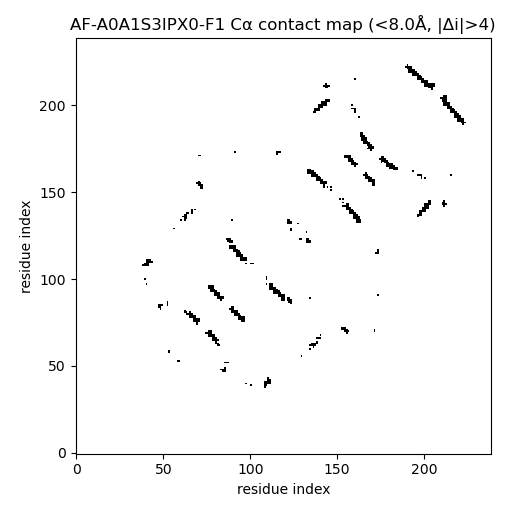71 -4.695 -9.217 1.00 92.06 197 MET A O 1
ATOM 1571 N N . GLY A 1 198 ? -0.705 -6.822 -8.626 1.00 94.81 198 GLY A N 1
ATOM 1572 C CA . GLY A 1 198 ? -1.560 -6.810 -7.451 1.00 94.81 198 GLY A CA 1
ATOM 1573 C C . GLY A 1 198 ? -1.076 -7.800 -6.403 1.00 94.81 198 GLY A C 1
ATOM 1574 O O . GLY A 1 198 ? -0.366 -8.763 -6.707 1.00 94.81 198 GLY A O 1
ATOM 1575 N N . ALA A 1 199 ? -1.484 -7.556 -5.163 1.00 97.19 199 ALA A N 1
ATOM 1576 C CA . ALA A 1 199 ? -1.249 -8.444 -4.039 1.00 97.19 199 ALA A CA 1
ATOM 1577 C C . ALA A 1 199 ? -2.545 -8.657 -3.255 1.00 97.19 199 ALA A C 1
ATOM 1579 O O . ALA A 1 199 ? -3.406 -7.782 -3.209 1.00 97.19 199 ALA A O 1
ATOM 1580 N N . LEU A 1 200 ? -2.667 -9.822 -2.631 1.00 97.19 200 LEU A N 1
ATOM 1581 C CA . LEU A 1 200 ? -3.769 -10.178 -1.750 1.00 97.19 200 LEU A CA 1
ATOM 1582 C C . LEU A 1 200 ? -3.207 -10.886 -0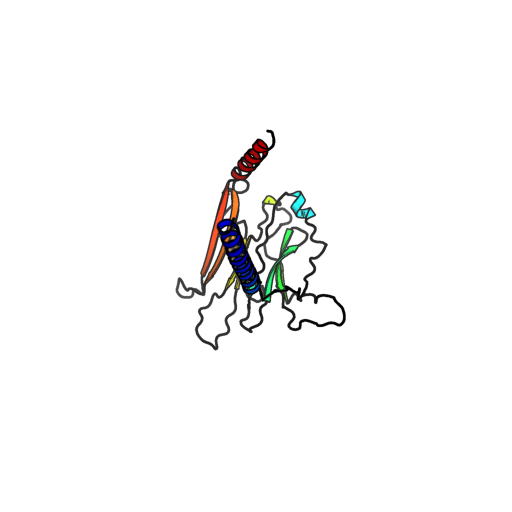.519 1.00 97.19 200 LEU A C 1
ATOM 1584 O O . LEU A 1 200 ? -2.446 -11.846 -0.651 1.00 97.19 200 LEU A O 1
ATOM 1588 N N . VAL A 1 201 ? -3.596 -10.423 0.666 1.00 97.56 201 VAL A N 1
ATOM 1589 C CA . VAL A 1 201 ? -3.181 -10.993 1.952 1.00 97.56 201 VAL A CA 1
ATOM 1590 C C . VAL A 1 201 ? -4.354 -11.761 2.546 1.00 97.56 201 VAL A C 1
ATOM 1592 O O . VAL A 1 201 ? -5.427 -11.195 2.748 1.00 97.56 201 VAL A O 1
ATOM 1595 N N . LEU A 1 202 ? -4.162 -13.052 2.809 1.00 96.00 202 LEU A N 1
ATOM 1596 C CA . LEU A 1 202 ? -5.193 -13.939 3.338 1.00 96.00 202 LEU A CA 1
ATOM 1597 C C . LEU A 1 202 ? -4.703 -14.645 4.605 1.00 96.00 202 LEU A C 1
ATOM 1599 O O . LEU A 1 202 ? -3.594 -15.188 4.605 1.00 96.00 202 LEU A O 1
ATOM 1603 N N . PRO A 1 203 ? -5.546 -14.759 5.644 1.00 95.06 203 PRO A N 1
ATOM 1604 C CA . PRO A 1 203 ? -5.245 -15.561 6.818 1.00 95.06 203 PRO A CA 1
ATOM 1605 C C . PRO A 1 203 ? -5.554 -17.036 6.527 1.00 95.06 203 PRO A C 1
ATOM 1607 O O . PRO A 1 203 ? -6.455 -17.617 7.116 1.00 95.06 203 PRO A O 1
ATOM 1610 N N . LEU A 1 204 ? -4.883 -17.618 5.532 1.00 93.31 204 LEU A N 1
ATOM 1611 C CA . LEU A 1 204 ? -5.059 -19.014 5.137 1.00 93.31 204 LEU A CA 1
ATOM 1612 C C . LEU A 1 204 ? -3.787 -19.800 5.445 1.00 93.31 204 LEU A C 1
ATOM 1614 O O . LEU A 1 204 ? -2.727 -19.494 4.901 1.00 93.31 204 LEU A O 1
ATOM 1618 N N . GLN A 1 205 ? -3.891 -20.847 6.257 1.00 90.75 205 GLN A N 1
ATOM 1619 C CA . GLN A 1 205 ? -2.763 -21.735 6.542 1.00 90.75 205 GLN A CA 1
ATOM 1620 C C . GLN A 1 205 ? -2.653 -22.824 5.466 1.00 90.75 205 GLN A C 1
ATOM 1622 O O . GLN A 1 205 ? -3.546 -23.658 5.323 1.00 90.75 205 GLN A O 1
ATOM 1627 N N . LEU A 1 206 ? -1.552 -22.842 4.706 1.00 89.06 206 LEU A N 1
ATOM 1628 C CA . LEU A 1 206 ? -1.299 -23.895 3.708 1.00 89.06 206 LEU A CA 1
ATOM 1629 C C . LEU A 1 206 ? -0.551 -25.089 4.301 1.00 89.06 206 LEU A C 1
ATOM 1631 O O . LEU A 1 206 ? -0.795 -26.232 3.911 1.00 89.06 206 LEU A O 1
ATOM 1635 N N . LYS A 1 207 ? 0.378 -24.835 5.225 1.00 91.00 207 LYS A N 1
ATOM 1636 C CA . LYS A 1 207 ? 1.126 -25.861 5.954 1.00 91.00 207 LYS A CA 1
ATOM 1637 C C . LYS A 1 207 ? 1.002 -25.653 7.455 1.00 91.00 207 LYS A C 1
ATOM 1639 O O . LYS A 1 207 ? 0.674 -24.576 7.946 1.00 91.00 207 LYS A O 1
ATOM 1644 N N . LYS A 1 208 ? 1.314 -26.714 8.200 1.00 86.38 208 LYS A N 1
ATOM 1645 C CA . LYS A 1 208 ? 1.388 -26.667 9.660 1.00 86.38 208 LYS A CA 1
ATOM 1646 C C . LYS A 1 208 ? 2.409 -25.600 10.083 1.00 86.38 208 LYS A C 1
ATOM 1648 O O . LYS A 1 208 ? 3.568 -25.699 9.689 1.00 86.38 208 LYS A O 1
ATOM 1653 N N . ASN A 1 209 ? 1.971 -24.652 10.915 1.00 86.25 209 ASN A N 1
ATOM 1654 C CA . ASN A 1 209 ? 2.714 -23.480 11.410 1.00 86.25 209 ASN A CA 1
ATOM 1655 C C . ASN A 1 209 ? 2.871 -22.304 10.427 1.00 86.25 209 ASN A C 1
ATOM 1657 O O . ASN A 1 209 ? 3.573 -21.347 10.761 1.00 86.25 209 ASN A O 1
ATOM 1661 N N . ASP A 1 210 ? 2.224 -22.327 9.261 1.00 88.62 210 ASP A N 1
ATOM 1662 C CA . ASP A 1 210 ? 2.093 -21.107 8.463 1.00 88.62 210 ASP A CA 1
ATOM 1663 C C . ASP A 1 210 ? 1.111 -20.158 9.158 1.00 88.62 210 ASP A C 1
ATOM 1665 O O . ASP A 1 210 ? 0.133 -20.602 9.757 1.00 88.62 210 ASP A O 1
ATOM 1669 N N . LYS A 1 211 ? 1.366 -18.848 9.089 1.00 87.94 211 LYS A N 1
ATOM 1670 C CA . LYS A 1 211 ? 0.423 -17.855 9.618 1.00 87.94 211 LYS A CA 1
ATOM 1671 C C . LYS A 1 211 ? -0.688 -17.583 8.610 1.00 87.94 211 LYS A C 1
ATOM 1673 O O . LYS A 1 211 ? -1.847 -17.802 8.923 1.00 87.94 211 LYS A O 1
ATOM 1678 N N . GLY A 1 212 ? -0.308 -17.208 7.389 1.00 92.94 212 GLY A N 1
ATOM 1679 C CA . GLY A 1 212 ? -1.216 -16.882 6.294 1.00 92.94 212 GLY A CA 1
ATOM 1680 C C . GLY A 1 212 ? -0.520 -16.968 4.934 1.00 92.94 212 GLY A C 1
ATOM 1681 O O . GLY A 1 212 ? 0.612 -17.446 4.828 1.00 92.94 212 GLY A O 1
ATOM 1682 N N . VAL A 1 213 ? -1.180 -16.461 3.895 1.00 95.19 213 VAL A N 1
ATOM 1683 C CA . VAL A 1 213 ? -0.713 -16.473 2.504 1.00 95.19 213 VAL A CA 1
ATOM 1684 C C . VAL A 1 213 ? -0.764 -15.077 1.913 1.00 95.19 213 VAL A C 1
ATOM 1686 O O . VAL A 1 213 ? -1.728 -14.338 2.093 1.00 95.19 213 VAL A O 1
ATOM 1689 N N . ILE A 1 214 ? 0.262 -14.753 1.132 1.00 96.62 214 ILE A N 1
ATOM 1690 C CA . ILE A 1 214 ? 0.299 -13.567 0.284 1.00 96.62 214 ILE A CA 1
ATOM 1691 C C . ILE A 1 214 ? 0.338 -14.039 -1.167 1.00 96.62 214 ILE A C 1
ATOM 1693 O O . ILE A 1 214 ? 1.281 -14.713 -1.584 1.00 96.62 214 ILE A O 1
ATOM 1697 N N . ILE A 1 215 ? -0.706 -13.708 -1.922 1.00 96.50 215 ILE A N 1
ATOM 1698 C CA . ILE A 1 215 ? -0.823 -14.014 -3.349 1.00 96.50 215 ILE A CA 1
ATOM 1699 C C . ILE A 1 215 ? -0.409 -12.771 -4.121 1.00 96.50 215 ILE A C 1
ATOM 1701 O O . ILE A 1 215 ? -0.939 -11.692 -3.883 1.00 96.50 215 ILE A O 1
ATOM 1705 N N . VAL A 1 216 ? 0.522 -12.930 -5.056 1.00 97.00 216 VAL A N 1
ATOM 1706 C CA . VAL A 1 216 ? 0.987 -11.856 -5.936 1.00 97.00 216 VAL A CA 1
ATOM 1707 C C . VAL A 1 216 ? 0.718 -12.259 -7.374 1.00 97.00 216 VAL A C 1
ATOM 1709 O O . VAL A 1 216 ? 1.055 -13.370 -7.784 1.00 97.00 216 VAL A O 1
ATOM 1712 N N . GLY A 1 217 ? 0.118 -11.353 -8.134 1.00 95.06 217 GLY A N 1
ATOM 1713 C CA . GLY A 1 217 ? -0.163 -11.533 -9.551 1.00 95.06 217 GLY A CA 1
ATOM 1714 C C . GLY A 1 217 ? 0.268 -10.307 -10.338 1.00 95.06 217 GLY A C 1
ATOM 1715 O O . GLY A 1 217 ? 0.260 -9.194 -9.822 1.00 95.06 217 GLY A O 1
ATOM 1716 N N . GLY A 1 218 ? 0.640 -10.501 -11.596 1.00 91.62 218 GLY A N 1
ATOM 1717 C CA . GLY A 1 218 ? 1.012 -9.400 -12.470 1.00 91.62 218 GLY A CA 1
ATOM 1718 C C . GLY A 1 218 ? 1.062 -9.815 -13.930 1.00 91.62 218 GLY A C 1
ATOM 1719 O O . GLY A 1 218 ? 1.113 -11.003 -14.248 1.00 91.62 218 GLY A O 1
ATOM 1720 N N . SER A 1 219 ? 1.033 -8.822 -14.810 1.00 88.88 219 SER A N 1
ATOM 1721 C CA . SER A 1 219 ? 1.098 -8.992 -16.258 1.00 88.88 219 SER A CA 1
ATOM 1722 C C . SER A 1 219 ? 2.099 -8.019 -16.871 1.00 88.88 219 SER A C 1
ATOM 1724 O O . SER A 1 219 ? 2.289 -6.899 -16.391 1.00 88.88 219 SER A O 1
ATOM 1726 N N . TYR A 1 220 ? 2.745 -8.479 -17.936 1.00 85.44 220 TYR A N 1
ATOM 1727 C CA . TYR A 1 220 ? 3.718 -7.727 -18.711 1.00 85.44 220 TYR A CA 1
ATOM 1728 C C . TYR A 1 220 ? 3.204 -7.514 -20.128 1.00 85.44 220 TYR A C 1
ATOM 1730 O O . TYR A 1 220 ? 2.561 -8.395 -20.697 1.00 85.44 220 TYR A O 1
ATOM 1738 N N . GLU A 1 221 ? 3.548 -6.373 -20.702 1.00 83.81 221 GLU A N 1
ATOM 1739 C CA . GLU A 1 221 ? 3.267 -6.011 -22.085 1.00 83.81 221 GLU A CA 1
ATOM 1740 C C . GLU A 1 221 ? 4.579 -5.851 -22.850 1.00 83.81 221 GLU A C 1
ATOM 1742 O O . GLU A 1 221 ? 5.581 -5.421 -22.281 1.00 83.81 221 GLU A O 1
ATOM 1747 N N . HIS A 1 222 ? 4.615 -6.255 -24.120 1.00 81.12 222 HIS A N 1
ATOM 1748 C CA . HIS A 1 222 ? 5.823 -6.126 -24.930 1.00 81.12 222 HIS A CA 1
ATOM 1749 C C . HIS A 1 222 ? 5.995 -4.679 -25.402 1.00 81.12 222 HIS A C 1
ATOM 1751 O O . HIS A 1 222 ? 5.046 -4.053 -25.865 1.00 81.12 222 HIS A O 1
ATOM 1757 N N . ALA A 1 223 ? 7.227 -4.174 -25.359 1.00 72.44 223 ALA A N 1
ATOM 1758 C CA . ALA A 1 223 ? 7.552 -2.770 -25.604 1.00 72.44 223 ALA A CA 1
ATOM 1759 C C . ALA A 1 223 ? 7.178 -2.236 -26.997 1.00 72.44 223 ALA A C 1
ATOM 1761 O O . ALA A 1 223 ? 7.138 -1.030 -27.213 1.00 72.44 223 ALA A O 1
ATOM 1762 N N . THR A 1 224 ? 6.923 -3.120 -27.959 1.00 68.69 224 THR A N 1
ATOM 1763 C CA . THR A 1 224 ? 6.603 -2.744 -29.341 1.00 68.69 224 THR A CA 1
ATOM 1764 C C . THR A 1 224 ? 5.123 -2.451 -29.581 1.00 68.69 224 THR A C 1
ATOM 1766 O O . THR A 1 224 ? 4.812 -1.939 -30.650 1.00 68.69 224 THR A O 1
ATOM 1769 N N . HIS A 1 225 ? 4.224 -2.768 -28.641 1.00 57.38 225 HIS A N 1
ATOM 1770 C CA . HIS A 1 225 ? 2.782 -2.561 -28.836 1.00 57.38 225 HIS A CA 1
ATOM 1771 C C . HIS A 1 225 ? 2.380 -1.071 -28.762 1.00 57.38 225 HIS A C 1
ATOM 1773 O O . HIS A 1 225 ? 1.616 -0.621 -29.614 1.00 57.38 225 HIS A O 1
ATOM 1779 N N . ASP A 1 226 ? 2.989 -0.276 -27.871 1.00 53.44 226 ASP A N 1
ATOM 1780 C CA . ASP A 1 226 ? 2.740 1.180 -27.771 1.00 53.44 226 ASP A CA 1
ATOM 1781 C C . ASP A 1 226 ? 3.156 1.952 -29.039 1.00 53.44 226 ASP A C 1
ATOM 1783 O O . ASP A 1 226 ? 2.557 2.961 -29.417 1.00 53.44 226 ASP A O 1
ATOM 1787 N N . ALA A 1 227 ? 4.190 1.474 -29.738 1.00 51.28 227 ALA A N 1
ATOM 1788 C CA . ALA A 1 227 ? 4.714 2.138 -30.930 1.00 51.28 227 ALA A CA 1
ATOM 1789 C C . ALA A 1 227 ? 3.791 1.999 -32.155 1.00 51.28 227 ALA A C 1
ATOM 1791 O O . ALA A 1 227 ? 3.879 2.810 -33.079 1.00 51.28 227 ALA A O 1
ATOM 1792 N N . GLU A 1 228 ? 2.937 0.975 -32.193 1.00 47.75 228 GLU A N 1
ATOM 1793 C CA . GLU A 1 228 ? 2.016 0.735 -33.308 1.00 47.75 228 GLU A CA 1
ATOM 1794 C C . GLU A 1 228 ? 0.712 1.528 -33.144 1.00 47.75 228 GLU A C 1
ATOM 1796 O O . GLU A 1 228 ? 0.216 2.097 -34.117 1.00 47.75 228 GLU A O 1
ATOM 1801 N N . GLU A 1 229 ? 0.219 1.672 -31.911 1.00 47.22 229 GLU A N 1
ATOM 1802 C CA . GLU A 1 229 ? -0.994 2.440 -31.603 1.00 47.22 229 GLU A CA 1
ATOM 1803 C C . GLU A 1 229 ? -0.785 3.952 -31.829 1.00 47.22 229 GLU A C 1
ATOM 1805 O O . GLU A 1 229 ? -1.610 4.610 -32.467 1.00 47.22 229 GLU A O 1
ATOM 1810 N N . LEU A 1 230 ? 0.385 4.491 -31.456 1.00 46.06 230 LEU A N 1
ATOM 1811 C CA . LEU A 1 230 ? 0.766 5.882 -31.753 1.00 46.06 230 LEU A CA 1
ATOM 1812 C C . LEU A 1 230 ? 0.937 6.153 -33.258 1.00 46.06 230 LEU A C 1
ATOM 1814 O O . LEU A 1 230 ? 0.637 7.252 -33.731 1.00 46.06 230 LEU A O 1
ATOM 1818 N N . ARG A 1 231 ? 1.376 5.157 -34.040 1.00 41.28 231 ARG A N 1
ATOM 1819 C CA . ARG A 1 231 ? 1.445 5.264 -35.509 1.00 41.28 231 ARG A CA 1
ATOM 1820 C C . ARG A 1 231 ? 0.064 5.222 -36.154 1.00 41.28 231 ARG A C 1
ATOM 1822 O O . ARG A 1 231 ? -0.152 5.906 -37.152 1.00 41.28 231 ARG A O 1
ATOM 1829 N N . PHE A 1 232 ? -0.869 4.465 -35.580 1.00 38.59 232 PHE A N 1
ATOM 1830 C CA . PHE A 1 232 ? -2.237 4.382 -36.083 1.00 38.59 232 PHE A CA 1
ATOM 1831 C C . PHE A 1 232 ? -2.985 5.710 -35.891 1.00 38.59 232 PHE A C 1
ATOM 1833 O O . PHE A 1 232 ? -3.623 6.191 -36.827 1.00 38.59 232 PHE A O 1
ATOM 1840 N N . VAL A 1 233 ? -2.815 6.364 -34.735 1.00 47.53 233 VAL A N 1
ATOM 1841 C CA . VAL A 1 233 ? -3.401 7.689 -34.451 1.00 47.53 233 VAL A CA 1
ATOM 1842 C C . VAL A 1 233 ? -2.780 8.790 -35.321 1.00 47.53 233 VAL A C 1
ATOM 1844 O O . VAL A 1 233 ? -3.508 9.630 -35.846 1.00 47.53 233 VAL A O 1
ATOM 1847 N N . ALA A 1 234 ? -1.464 8.759 -35.558 1.00 44.31 234 ALA A N 1
ATOM 1848 C CA . ALA A 1 234 ? -0.802 9.727 -36.440 1.00 44.31 234 ALA A CA 1
ATOM 1849 C C . ALA A 1 234 ? -1.234 9.605 -37.916 1.00 44.31 234 ALA A C 1
ATOM 1851 O O . ALA A 1 234 ? -1.202 10.590 -38.644 1.00 44.31 234 ALA A O 1
ATOM 1852 N N . SER A 1 235 ? -1.680 8.424 -38.360 1.00 45.88 235 SER A N 1
ATOM 1853 C CA . SER A 1 235 ? -2.145 8.216 -39.741 1.00 45.88 235 SER A CA 1
ATOM 1854 C C . SER A 1 235 ? -3.567 8.723 -40.020 1.00 45.88 235 SER A C 1
ATOM 1856 O O . SER A 1 235 ? -3.950 8.842 -41.180 1.00 45.88 235 SER A O 1
ATOM 1858 N N . TYR A 1 236 ? -4.344 9.046 -38.979 1.00 44.75 236 TYR A N 1
ATOM 1859 C CA . TYR A 1 236 ? -5.739 9.488 -39.110 1.00 44.75 236 TYR A CA 1
ATOM 1860 C C . TYR A 1 236 ? -5.918 11.017 -39.045 1.00 44.75 236 TYR A C 1
ATOM 1862 O O . TYR A 1 236 ? -7.044 11.502 -39.127 1.00 44.75 236 TYR A O 1
ATOM 1870 N N . GLY A 1 237 ? -4.824 11.774 -38.889 1.00 44.06 237 GLY A N 1
ATOM 1871 C CA . GLY A 1 237 ? -4.826 13.241 -38.807 1.00 44.06 237 GLY A CA 1
ATOM 1872 C C . GLY A 1 237 ? -4.491 13.981 -40.108 1.00 44.06 237 GLY A C 1
ATOM 1873 O O . GLY A 1 237 ? -4.552 15.206 -40.113 1.00 44.06 237 GLY A O 1
ATOM 1874 N N . ASP A 1 238 ? -4.160 13.265 -41.188 1.00 44.78 238 ASP A N 1
ATOM 1875 C CA . ASP A 1 238 ? -3.649 13.836 -42.449 1.00 44.78 238 ASP A CA 1
ATOM 1876 C C . ASP A 1 238 ? -4.595 13.624 -43.656 1.00 44.78 238 ASP A C 1
ATOM 1878 O O . ASP A 1 238 ? -4.147 13.438 -44.794 1.00 44.78 238 ASP A O 1
ATOM 1882 N N . HIS A 1 239 ? -5.916 13.673 -43.437 1.00 38.88 239 HIS A N 1
ATOM 1883 C CA . HIS A 1 239 ? -6.925 13.727 -44.509 1.00 38.88 239 HIS A CA 1
ATOM 1884 C C . HIS A 1 239 ? -7.956 14.834 -44.285 1.00 38.88 239 HIS A C 1
ATOM 1886 O O . HIS A 1 239 ? -8.540 14.889 -43.181 1.00 38.88 239 HIS A O 1
#

Nearest PDB structures (foldseek):
  8r22-assembly1_D  TM=4.256E-01  e=2.142E+00  Homo sapiens
  4n6v-assembly7_4  TM=4.586E-01  e=4.031E+00  Homo sapiens
  4uzr-assembly1_B  TM=2.114E-01  e=3.768E-01  Pyrococcus horikoshii
  6m15-assembly1_B  TM=2.182E-01  e=2.939E+00  Rhinolophus bat coronavirus HKU2

Secondary structure (DSSP, 8-state):
-HHHHHHHHHHHHHHHHHHHHHHHHHHHTS-----------B-PPPTT--THHHHTTT----PPPPEEE-SSSSSPPEEEEEEEETTTEEEEEEEEPPSS----SS-PPPBPEEEEEEEEEEE--TT--GGG---EEEEEEEE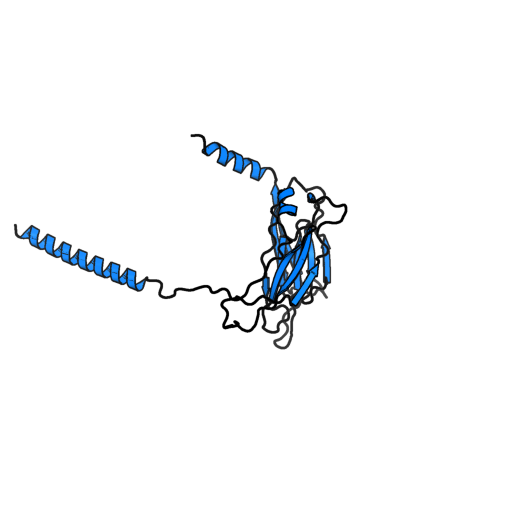SS----TT----EEEEEEETTSEEEEE-TT--EEEEEE-S--TTTTTTEEEEEEEEEEE---SSTT---EEEEEEEEEETTHHHHHHHHHHTTS--

Solvent-accessible surface area (backbone atoms only — not comparable to full-atom values): 14371 Å² total; per-residue (Å²): 120,69,72,60,55,56,52,52,50,54,52,52,52,51,51,52,51,51,52,50,50,52,52,51,49,54,60,71,67,44,78,85,76,82,87,78,92,70,89,73,57,44,76,86,74,67,82,77,52,56,60,65,78,42,61,77,67,74,58,88,80,65,64,40,76,68,47,78,44,48,38,66,58,81,83,59,57,29,42,37,40,66,48,68,43,69,78,50,36,36,34,43,35,36,30,43,66,73,91,61,79,72,84,51,97,54,99,63,68,48,70,57,47,76,73,45,78,37,77,48,102,50,32,54,51,101,88,54,58,77,93,71,43,45,43,61,44,21,61,32,62,32,34,38,61,64,90,84,54,95,84,63,78,57,55,25,34,42,38,39,34,29,76,51,40,36,38,40,34,24,41,75,81,62,47,76,74,49,73,46,77,76,52,88,48,91,85,46,70,85,51,47,42,84,72,48,57,46,54,48,48,36,43,45,61,87,52,95,88,46,56,38,41,76,52,74,52,70,46,73,39,58,57,67,58,67,62,51,57,56,50,55,58,62,67,71,73,81,124

Mean predicted aligned error: 12.8 Å

pLDDT: mean 79.02, std 17.03, range [38.59, 98.31]

Radius of gyration: 28.16 Å; Cα contacts (8 Å, |Δi|>4): 367; chains: 1; bounding box: 93×57×67 Å

Sequence (239 aa):
MKAIGETLQTVKVKGVATLGLCLLIAFLLRPQDSYKLQPSWVKERSESETQEDFDAYNIDIQLPPPVITDLESDGVNEVVLILHNSGGQFNLEILATPETPVASVQQTLPHVEVRKEVVMPIGKRKHQKFDQISVPVAMATGYLEEYQSMVQVRKQVIVIVTSDWRVLCYDHELNLSWQKQLINTHGTRGRYHLKAMGALVLPLQLKKNDKGVIIVGGSYEHATHDAEELRFVASYGDH